Protein AF-A0A956K8R0-F1 (afdb_monomer_lite)

Structure (mmCIF, N/CA/C/O backbone):
data_AF-A0A956K8R0-F1
#
_entry.id   AF-A0A956K8R0-F1
#
loop_
_atom_site.group_PDB
_atom_site.id
_atom_site.type_symbol
_atom_site.label_atom_id
_atom_site.label_alt_id
_atom_site.label_comp_id
_atom_site.label_asym_id
_atom_site.label_entity_id
_atom_site.label_seq_id
_atom_site.pdbx_PDB_ins_code
_atom_site.Cartn_x
_atom_site.Cartn_y
_atom_site.Cartn_z
_atom_site.occupancy
_atom_site.B_iso_or_equiv
_atom_site.auth_seq_id
_atom_site.auth_comp_id
_atom_site.auth_asym_id
_atom_site.auth_atom_id
_atom_site.pdbx_PDB_model_num
ATOM 1 N N . MET A 1 1 ? -68.077 -2.121 25.587 1.00 33.41 1 MET A N 1
ATOM 2 C CA . MET A 1 1 ? -67.729 -2.759 24.299 1.00 33.41 1 MET A CA 1
ATOM 3 C C . MET A 1 1 ? -67.577 -1.660 23.264 1.00 33.41 1 MET A C 1
ATOM 5 O O . MET A 1 1 ? -68.570 -0.987 23.050 1.00 33.41 1 MET A O 1
ATOM 9 N N . SER A 1 2 ? -66.379 -1.539 22.665 1.00 32.38 2 SER A N 1
ATOM 10 C CA . SER A 1 2 ? -66.036 -0.794 21.428 1.00 32.38 2 SER A CA 1
ATOM 11 C C . SER A 1 2 ? -66.298 0.724 21.405 1.00 32.38 2 SER A C 1
ATOM 13 O O . SER A 1 2 ? -67.319 1.175 21.891 1.00 32.38 2 SER A O 1
ATOM 15 N N . ALA A 1 3 ? -65.482 1.594 20.819 1.00 33.00 3 ALA A N 1
ATOM 16 C CA . ALA A 1 3 ? -64.249 1.486 20.047 1.00 33.00 3 ALA A CA 1
ATOM 17 C C . ALA A 1 3 ? -63.584 2.875 20.096 1.00 33.00 3 ALA A C 1
ATOM 19 O O . ALA A 1 3 ? -64.298 3.871 20.019 1.00 33.00 3 ALA A O 1
ATOM 20 N N . ASP A 1 4 ? -62.256 2.947 20.160 1.00 29.09 4 ASP A N 1
ATOM 21 C CA . ASP A 1 4 ? -61.541 4.122 19.662 1.00 29.09 4 ASP A CA 1
ATOM 22 C C . ASP A 1 4 ? -60.326 3.636 18.867 1.00 29.09 4 ASP A C 1
ATOM 24 O O . ASP A 1 4 ? -59.480 2.883 19.361 1.00 29.09 4 ASP A O 1
ATOM 28 N N . SER A 1 5 ? -60.332 3.948 17.577 1.00 34.31 5 SER A N 1
ATOM 29 C CA . SER A 1 5 ? -59.372 3.484 16.583 1.00 34.31 5 SER A CA 1
ATOM 30 C C . SER A 1 5 ? -58.158 4.408 16.578 1.00 34.31 5 SER A C 1
ATOM 32 O O . SER A 1 5 ? -58.136 5.419 15.878 1.00 34.31 5 SER A O 1
ATOM 34 N N . GLY A 1 6 ? -57.139 4.049 17.357 1.00 30.34 6 GLY A N 1
ATOM 35 C CA . GLY A 1 6 ? -55.844 4.720 17.342 1.00 30.34 6 GLY A CA 1
ATOM 36 C C . GLY A 1 6 ? -55.061 4.407 16.066 1.00 30.34 6 GLY A C 1
ATOM 37 O O . GLY A 1 6 ? -54.593 3.286 15.870 1.00 30.34 6 GLY A O 1
ATOM 38 N N . HIS A 1 7 ? -54.883 5.414 15.213 1.00 33.28 7 HIS A N 1
ATOM 39 C CA . HIS A 1 7 ? -53.814 5.439 14.218 1.00 33.28 7 HIS A CA 1
ATOM 40 C C . HIS A 1 7 ? -52.444 5.378 14.922 1.00 33.28 7 HIS A C 1
ATOM 42 O O . HIS A 1 7 ? -52.182 6.219 15.785 1.00 33.28 7 HIS A O 1
ATOM 48 N N . PRO A 1 8 ? -51.536 4.452 14.562 1.00 38.56 8 PRO A N 1
ATOM 49 C CA . PRO A 1 8 ? -50.163 4.519 15.031 1.00 38.56 8 PRO A CA 1
ATOM 50 C C . PRO A 1 8 ? -49.435 5.621 14.261 1.00 38.56 8 PRO A C 1
ATOM 52 O O . PRO A 1 8 ? -49.246 5.540 13.047 1.00 38.56 8 PRO A O 1
ATOM 55 N N . GLY A 1 9 ? -49.049 6.668 14.989 1.00 32.41 9 GLY A N 1
ATOM 56 C CA . GLY A 1 9 ? -48.189 7.727 14.489 1.00 32.41 9 GLY A CA 1
ATOM 57 C C . GLY A 1 9 ? -46.876 7.150 13.968 1.00 32.41 9 GLY A C 1
ATOM 58 O O . GLY A 1 9 ? -46.135 6.485 14.690 1.00 32.41 9 GLY A O 1
ATOM 59 N N . THR A 1 10 ? -46.582 7.432 12.705 1.00 36.94 10 THR A N 1
ATOM 60 C CA . THR A 1 10 ? -45.242 7.323 12.142 1.00 36.94 10 THR A CA 1
ATOM 61 C C . THR A 1 10 ? -44.353 8.325 12.868 1.00 36.94 10 THR A C 1
ATOM 63 O O . THR A 1 10 ? -44.431 9.529 12.611 1.00 36.94 10 THR A O 1
ATOM 66 N N . SER A 1 11 ? -43.532 7.854 13.806 1.00 34.75 11 SER A N 1
ATOM 67 C CA . SER A 1 11 ? -42.436 8.661 14.337 1.00 34.75 11 SER A CA 1
ATOM 68 C C . SER A 1 11 ? -41.559 9.111 13.162 1.00 34.75 11 SER A C 1
ATOM 70 O O . SER A 1 11 ? -41.145 8.260 12.370 1.00 34.75 11 SER A O 1
ATOM 72 N N . PRO A 1 12 ? -41.282 10.416 13.001 1.00 36.38 12 PRO A N 1
ATOM 73 C CA . PRO A 1 12 ? -40.347 10.863 11.987 1.00 36.38 12 PRO A CA 1
ATOM 74 C C . PRO A 1 12 ? -38.969 10.309 12.352 1.00 36.38 12 PRO A C 1
ATOM 76 O O . PRO A 1 12 ? -38.432 10.609 13.419 1.00 36.38 12 PRO A O 1
ATOM 79 N N . VAL A 1 13 ? -38.419 9.470 11.474 1.00 39.81 13 VAL A N 1
ATOM 80 C CA . VAL A 1 13 ? -37.004 9.093 11.503 1.00 39.81 13 VAL A CA 1
ATOM 81 C C . VAL A 1 13 ? -36.209 10.403 11.523 1.00 39.81 13 VAL A C 1
ATOM 83 O O . VAL A 1 13 ? -36.444 11.248 10.652 1.00 39.81 13 VAL A O 1
ATOM 86 N N . PRO A 1 14 ? -35.340 10.642 12.520 1.00 33.78 14 PRO A N 1
ATOM 87 C CA . PRO A 1 14 ? -34.601 11.890 12.590 1.00 33.78 14 PRO A CA 1
ATOM 88 C C . PRO A 1 14 ? -33.753 12.036 11.324 1.00 33.78 14 PRO A C 1
ATOM 90 O O . PRO A 1 14 ? -33.015 11.134 10.936 1.00 33.78 14 PRO A O 1
ATOM 93 N N . ALA A 1 15 ? -33.875 13.192 10.672 1.00 36.75 15 ALA A N 1
ATOM 94 C CA . ALA A 1 15 ? -33.236 13.539 9.401 1.00 36.75 15 ALA A CA 1
ATOM 95 C C . ALA A 1 15 ? -31.690 13.607 9.452 1.00 36.75 15 ALA A C 1
ATOM 97 O O . ALA A 1 15 ? -31.061 14.089 8.513 1.00 36.75 15 ALA A O 1
ATOM 98 N N . THR A 1 16 ? -31.068 13.129 10.531 1.00 37.78 16 THR A N 1
ATOM 99 C CA . THR A 1 16 ? -29.618 13.094 10.744 1.00 37.78 16 THR A CA 1
ATOM 100 C C . THR A 1 16 ? -28.940 11.892 10.083 1.00 37.78 16 THR A C 1
ATOM 102 O O . THR A 1 16 ? -27.801 12.022 9.648 1.00 37.78 16 THR A O 1
ATOM 105 N N . ASP A 1 17 ? -29.637 10.765 9.896 1.00 34.47 17 ASP A N 1
ATOM 106 C CA . ASP A 1 17 ? -29.030 9.551 9.309 1.00 34.47 17 ASP A CA 1
ATOM 107 C C . ASP A 1 17 ? -28.785 9.648 7.792 1.00 34.47 17 ASP A C 1
ATOM 109 O O . ASP A 1 17 ? -28.010 8.881 7.226 1.00 34.47 17 ASP A O 1
ATOM 113 N N . VAL A 1 18 ? -29.423 10.604 7.108 1.00 36.81 18 VAL A N 1
ATOM 114 C CA . VAL A 1 18 ? -29.304 10.760 5.645 1.00 36.81 18 VAL A CA 1
ATOM 115 C C . VAL A 1 18 ? -28.185 11.742 5.261 1.00 36.81 18 VAL A C 1
ATOM 117 O O . VAL A 1 18 ? -27.679 11.684 4.142 1.00 36.81 18 VAL A O 1
ATOM 120 N N . GLN A 1 19 ? -27.742 12.605 6.185 1.00 32.06 19 GLN A N 1
ATOM 121 C CA . GLN A 1 19 ? -26.644 13.554 5.946 1.00 32.06 19 GLN A CA 1
ATOM 122 C C . GLN A 1 19 ? -25.257 12.998 6.315 1.00 32.06 19 GLN A C 1
ATOM 124 O O . GLN A 1 19 ? -24.279 13.389 5.686 1.00 32.06 19 GLN A O 1
ATOM 129 N N . GLU A 1 20 ? -25.154 12.016 7.220 1.00 37.84 20 GLU A N 1
ATOM 130 C CA . GLU A 1 20 ? -23.887 11.317 7.532 1.00 37.84 20 GLU A CA 1
ATOM 131 C C . GLU A 1 20 ? -23.491 10.237 6.503 1.00 37.84 20 GLU A C 1
ATOM 133 O O . GLU A 1 20 ? -22.441 9.606 6.616 1.00 37.84 20 GLU A O 1
ATOM 138 N N . ALA A 1 21 ? -24.248 10.101 5.409 1.00 38.69 21 ALA A N 1
ATOM 139 C CA . ALA A 1 21 ? -23.746 9.504 4.169 1.00 38.69 21 ALA A CA 1
ATOM 140 C C . ALA A 1 21 ? -22.720 10.417 3.447 1.00 38.69 21 ALA A C 1
ATOM 142 O O . ALA A 1 21 ? -22.429 10.227 2.261 1.00 38.69 21 ALA A O 1
ATOM 143 N N . GLU A 1 22 ? -22.160 11.415 4.145 1.00 42.47 22 GLU A N 1
ATOM 144 C CA . GLU A 1 22 ? -20.927 12.122 3.803 1.00 42.47 22 GLU A CA 1
ATOM 145 C C . GLU A 1 22 ? -19.802 11.110 3.538 1.00 42.47 22 GLU A C 1
ATOM 147 O O . GLU A 1 22 ? -19.124 10.633 4.442 1.00 42.47 22 GLU A O 1
ATOM 152 N N . ARG A 1 23 ? -19.650 10.749 2.256 1.00 52.84 23 ARG A N 1
ATOM 153 C CA . ARG A 1 23 ? -18.477 10.144 1.596 1.00 52.84 23 ARG A CA 1
ATOM 154 C C . ARG A 1 23 ? -17.452 9.556 2.566 1.00 52.84 23 ARG A C 1
ATOM 156 O O . ARG A 1 23 ? -16.373 10.111 2.774 1.00 52.84 23 ARG A O 1
ATOM 163 N N . SER A 1 24 ? -17.792 8.398 3.120 1.00 65.31 24 SER A N 1
ATOM 164 C CA . SER A 1 24 ? -16.875 7.659 3.973 1.00 65.31 24 SER A CA 1
ATOM 165 C C . SER A 1 24 ? -15.557 7.392 3.221 1.00 65.31 24 SER A C 1
ATOM 167 O O . SER A 1 24 ? -15.607 6.989 2.050 1.00 65.31 24 SER A O 1
ATOM 169 N N . PRO A 1 25 ? -14.378 7.579 3.850 1.00 70.75 25 PRO A N 1
ATOM 170 C CA . PRO A 1 25 ? -13.071 7.382 3.208 1.00 70.75 25 PRO A CA 1
ATOM 171 C C . PRO A 1 25 ? -12.888 5.973 2.615 1.00 70.75 25 PRO A C 1
ATOM 173 O O . PRO A 1 25 ? -12.028 5.775 1.761 1.00 70.75 25 PRO A O 1
ATOM 176 N N . TRP A 1 26 ? -13.739 5.011 2.986 1.00 72.56 26 TRP A N 1
ATOM 177 C CA . TRP A 1 26 ? -13.786 3.655 2.435 1.00 72.56 26 TRP A CA 1
ATOM 178 C C . TRP A 1 26 ? -14.045 3.587 0.934 1.00 72.56 26 TRP A C 1
ATOM 180 O O . TRP A 1 26 ? -13.495 2.710 0.272 1.00 72.56 26 TRP A O 1
ATOM 190 N N . GLY A 1 27 ? -14.837 4.511 0.382 1.00 75.94 27 GLY A N 1
ATOM 191 C CA . GLY A 1 27 ? -15.037 4.578 -1.067 1.00 75.94 27 GLY A CA 1
ATOM 192 C C . GLY A 1 27 ? -13.730 4.903 -1.791 1.00 75.94 27 GLY A C 1
ATOM 193 O O . GLY A 1 27 ? -13.365 4.228 -2.748 1.00 75.94 27 GLY A O 1
ATOM 194 N N . LEU A 1 28 ? -12.983 5.884 -1.274 1.00 79.44 28 LEU A N 1
ATOM 195 C CA . LEU A 1 28 ? -11.678 6.273 -1.811 1.00 79.44 28 LEU A CA 1
ATOM 196 C C . LEU A 1 28 ? -10.629 5.177 -1.604 1.00 79.44 28 LEU A C 1
ATOM 198 O O . LEU A 1 28 ? -9.900 4.861 -2.537 1.00 79.44 28 LEU A O 1
ATOM 202 N N . ALA A 1 29 ? -10.590 4.555 -0.423 1.00 79.44 29 ALA A N 1
ATOM 203 C CA . ALA A 1 29 ? -9.675 3.454 -0.133 1.00 79.44 29 ALA A CA 1
ATOM 204 C C . ALA A 1 29 ? -9.940 2.225 -1.016 1.00 79.44 29 ALA A C 1
ATOM 206 O O . ALA A 1 29 ? -8.996 1.596 -1.487 1.00 79.44 29 ALA A O 1
ATOM 207 N N . GLY A 1 30 ? -11.207 1.914 -1.306 1.00 80.69 30 GLY A N 1
ATOM 208 C CA . GLY A 1 30 ? -11.571 0.847 -2.238 1.00 80.69 30 GLY A CA 1
ATOM 209 C C . GLY A 1 30 ? -11.105 1.135 -3.667 1.00 80.69 30 GLY A C 1
ATOM 210 O O . GLY A 1 30 ? -10.545 0.256 -4.316 1.00 80.69 30 GLY A O 1
ATOM 211 N N . VAL A 1 31 ? -11.270 2.374 -4.143 1.00 83.06 31 VAL A N 1
ATOM 212 C CA . VAL A 1 31 ? -10.760 2.793 -5.461 1.00 83.06 31 VAL A CA 1
ATOM 213 C C . VAL A 1 31 ? -9.230 2.748 -5.498 1.00 83.06 31 VAL A C 1
ATOM 215 O O . VAL A 1 31 ? -8.669 2.251 -6.470 1.00 83.06 31 VAL A O 1
ATOM 218 N N . ALA A 1 32 ? -8.559 3.199 -4.435 1.00 83.44 32 ALA A N 1
ATOM 219 C CA . ALA A 1 32 ? -7.102 3.151 -4.320 1.00 83.44 32 ALA A CA 1
ATOM 220 C C . ALA A 1 32 ? -6.577 1.712 -4.355 1.00 83.44 32 ALA A C 1
ATOM 222 O O . ALA A 1 32 ? -5.612 1.424 -5.058 1.00 83.44 32 ALA A O 1
ATOM 223 N N . LEU A 1 33 ? -7.256 0.798 -3.654 1.00 82.25 33 LEU A N 1
ATOM 224 C CA . LEU A 1 33 ? -6.935 -0.625 -3.665 1.00 82.25 33 LEU A CA 1
ATOM 225 C C . LEU A 1 33 ? -7.078 -1.219 -5.069 1.00 82.25 33 LEU A C 1
ATOM 227 O O . LEU A 1 33 ? -6.172 -1.902 -5.532 1.00 82.25 33 LEU A O 1
ATOM 231 N N . ILE A 1 34 ? -8.186 -0.948 -5.766 1.00 85.06 34 ILE A N 1
ATOM 232 C CA . ILE A 1 34 ? -8.386 -1.434 -7.140 1.00 85.06 34 ILE A CA 1
ATOM 233 C C . ILE A 1 34 ? -7.306 -0.874 -8.069 1.00 85.06 34 ILE A C 1
ATOM 235 O O . ILE A 1 34 ? -6.728 -1.630 -8.846 1.00 85.06 34 ILE A O 1
ATOM 239 N N . ALA A 1 35 ? -7.009 0.424 -7.973 1.00 83.69 35 ALA A N 1
ATOM 240 C CA . ALA A 1 35 ? -5.981 1.059 -8.788 1.00 83.69 35 ALA A CA 1
ATOM 241 C C . ALA A 1 35 ? -4.606 0.422 -8.563 1.00 83.69 35 ALA A C 1
ATOM 243 O O . ALA A 1 35 ? -3.941 0.051 -9.526 1.00 83.69 35 ALA A O 1
ATOM 244 N N . GLY A 1 36 ? -4.212 0.223 -7.306 1.00 79.94 36 GLY A N 1
ATOM 245 C CA . GLY A 1 36 ? -2.944 -0.421 -6.994 1.00 79.94 36 GLY A CA 1
ATOM 246 C C . GLY A 1 36 ? -2.909 -1.910 -7.379 1.00 79.94 36 GLY A C 1
ATOM 247 O O . GLY A 1 36 ? -1.878 -2.396 -7.825 1.00 79.94 36 GLY A O 1
ATOM 248 N N . LEU A 1 37 ? -4.022 -2.650 -7.274 1.00 82.94 37 LEU A N 1
ATOM 249 C CA . LEU A 1 37 ? -4.084 -4.039 -7.755 1.00 82.94 37 LEU A CA 1
ATOM 250 C C . LEU A 1 37 ? -3.905 -4.108 -9.274 1.00 82.94 37 LEU A C 1
ATOM 252 O O . LEU A 1 37 ? -3.180 -4.966 -9.770 1.00 82.94 37 LEU A O 1
ATOM 256 N N . LEU A 1 38 ? -4.541 -3.198 -10.013 1.00 84.31 38 LEU A N 1
ATOM 257 C CA . LEU A 1 38 ? -4.351 -3.088 -11.458 1.00 84.31 38 LEU A CA 1
ATOM 258 C C . LEU A 1 38 ? -2.919 -2.668 -11.807 1.00 84.31 38 LEU A C 1
ATOM 260 O O . LEU A 1 38 ? -2.375 -3.180 -12.782 1.00 84.31 38 LEU A O 1
ATOM 264 N N . GLN A 1 39 ? -2.298 -1.802 -10.998 1.00 84.81 39 GLN A N 1
ATOM 265 C CA . GLN A 1 39 ? -0.888 -1.438 -11.143 1.00 84.81 39 GLN A CA 1
ATOM 266 C C . GLN A 1 39 ? 0.000 -2.676 -10.976 1.00 84.81 39 GLN A C 1
ATOM 268 O O . GLN A 1 39 ? 0.795 -2.968 -11.857 1.00 84.81 39 GLN A O 1
ATOM 273 N N . VAL A 1 40 ? -0.200 -3.458 -9.910 1.00 78.88 40 VAL A N 1
ATOM 274 C CA . VAL A 1 40 ? 0.506 -4.727 -9.662 1.00 78.88 40 VAL A CA 1
ATOM 275 C C . VAL A 1 40 ? 0.352 -5.690 -10.840 1.00 78.88 40 VAL A C 1
ATOM 277 O O . VAL A 1 40 ? 1.338 -6.263 -11.301 1.00 78.88 40 VAL A O 1
ATOM 280 N N . VAL A 1 41 ? -0.864 -5.850 -11.369 1.00 81.69 41 VAL A N 1
ATOM 281 C CA . VAL A 1 41 ? -1.103 -6.682 -12.558 1.00 81.69 41 VAL A CA 1
ATOM 282 C C . VAL A 1 41 ? -0.331 -6.148 -13.765 1.00 81.69 41 VAL A C 1
ATOM 284 O O . VAL A 1 41 ? 0.290 -6.935 -14.477 1.00 81.69 41 VAL A O 1
ATOM 287 N N . ALA A 1 42 ? -0.326 -4.832 -13.985 1.00 82.19 42 ALA A N 1
ATOM 288 C CA . ALA A 1 42 ? 0.435 -4.211 -15.061 1.00 82.19 42 ALA A CA 1
ATOM 289 C C . ALA A 1 42 ? 1.948 -4.446 -14.897 1.00 82.19 42 ALA A C 1
ATOM 291 O O . ALA A 1 42 ? 2.589 -4.883 -15.851 1.00 82.19 42 ALA A O 1
ATOM 292 N N . SER A 1 43 ? 2.500 -4.280 -13.691 1.00 78.94 43 SER A N 1
ATOM 293 C CA . SER A 1 43 ? 3.910 -4.564 -13.386 1.00 78.94 43 SER A CA 1
ATOM 294 C C . SER A 1 43 ? 4.276 -6.031 -13.630 1.00 78.94 43 SER A C 1
ATOM 296 O O . SER A 1 43 ? 5.342 -6.311 -14.173 1.00 78.94 43 SER A O 1
ATOM 298 N N . ILE A 1 44 ? 3.388 -6.978 -13.299 1.00 75.44 44 ILE A N 1
ATOM 299 C CA . ILE A 1 44 ? 3.595 -8.409 -13.584 1.00 75.44 44 ILE A CA 1
ATOM 300 C C . ILE A 1 44 ? 3.594 -8.663 -15.097 1.00 75.44 44 ILE A C 1
ATOM 302 O O . ILE A 1 44 ? 4.476 -9.353 -15.605 1.00 75.44 44 ILE A O 1
ATOM 306 N N . VAL A 1 45 ? 2.632 -8.097 -15.833 1.00 81.19 45 VAL A N 1
ATOM 307 C CA . VAL A 1 45 ? 2.558 -8.233 -17.299 1.00 81.19 45 VAL A CA 1
ATOM 308 C C . VAL A 1 45 ? 3.807 -7.662 -17.972 1.00 81.19 45 VAL A C 1
ATOM 310 O O . VAL A 1 45 ? 4.325 -8.282 -18.900 1.00 81.19 45 VAL A O 1
ATOM 313 N N . LEU A 1 46 ? 4.303 -6.519 -17.494 1.00 77.88 46 LEU A N 1
ATOM 314 C CA . LEU A 1 46 ? 5.536 -5.904 -17.984 1.00 77.88 46 LEU A CA 1
ATOM 315 C C . LEU A 1 46 ? 6.764 -6.737 -17.640 1.00 77.88 46 LEU A C 1
ATOM 317 O O . LEU A 1 46 ? 7.592 -6.962 -18.516 1.00 77.88 46 LEU A O 1
ATOM 321 N N . GLY A 1 47 ? 6.843 -7.244 -16.408 1.00 71.06 47 GLY A N 1
ATOM 322 C CA . GLY A 1 47 ? 7.919 -8.130 -15.980 1.00 71.06 47 GLY A CA 1
ATOM 323 C C . GLY A 1 47 ? 8.014 -9.376 -16.852 1.00 71.06 47 GLY A C 1
ATOM 324 O O . GLY A 1 47 ? 9.112 -9.764 -17.210 1.00 71.06 47 GLY A O 1
ATOM 325 N N . MET A 1 48 ? 6.876 -9.957 -17.254 1.00 74.38 48 MET A N 1
ATOM 326 C CA . MET A 1 48 ? 6.791 -11.140 -18.130 1.00 74.38 48 MET A CA 1
ATOM 327 C C . MET A 1 48 ? 7.027 -10.873 -19.618 1.00 74.38 48 MET A C 1
ATOM 329 O O . MET A 1 48 ? 6.995 -11.810 -20.425 1.00 74.38 48 MET A O 1
ATOM 333 N N . ALA A 1 49 ? 7.225 -9.622 -20.021 1.00 76.25 49 ALA A N 1
ATOM 334 C CA . ALA A 1 49 ? 7.404 -9.287 -21.421 1.00 76.25 49 ALA A CA 1
ATOM 335 C C . ALA A 1 49 ? 8.860 -9.461 -21.863 1.00 76.25 49 ALA A C 1
ATOM 337 O O . ALA A 1 49 ? 9.793 -9.023 -21.203 1.00 76.25 49 ALA A O 1
ATOM 338 N N . ARG A 1 50 ? 9.059 -10.038 -23.054 1.00 77.69 50 ARG A N 1
ATOM 339 C CA . ARG A 1 50 ? 10.377 -10.050 -23.703 1.00 77.69 50 ARG A CA 1
ATOM 340 C C . ARG A 1 50 ? 10.817 -8.623 -24.048 1.00 77.69 50 ARG A C 1
ATOM 342 O O . ARG A 1 50 ? 9.987 -7.799 -24.440 1.00 77.69 50 ARG A O 1
ATOM 349 N N . ALA A 1 51 ? 12.123 -8.364 -23.975 1.00 75.38 51 ALA A N 1
ATOM 350 C CA . ALA A 1 51 ? 12.711 -7.035 -24.168 1.00 75.38 51 ALA A CA 1
ATOM 351 C C . ALA A 1 51 ? 12.329 -6.362 -25.506 1.00 75.38 51 ALA A C 1
ATOM 353 O O . ALA A 1 51 ? 12.088 -5.156 -25.553 1.00 75.38 51 ALA A O 1
ATOM 354 N N . ASP A 1 52 ? 12.205 -7.132 -26.590 1.00 79.06 52 ASP A N 1
ATOM 355 C CA . ASP A 1 52 ? 11.789 -6.650 -27.915 1.00 79.06 52 ASP A CA 1
ATOM 356 C C . ASP A 1 52 ? 10.340 -6.130 -27.925 1.00 79.06 52 ASP A C 1
ATOM 358 O O . ASP A 1 52 ? 10.032 -5.072 -28.489 1.00 79.06 52 ASP A O 1
ATOM 362 N N . ARG A 1 53 ? 9.439 -6.846 -27.247 1.00 81.00 53 ARG A N 1
ATOM 363 C CA . ARG A 1 53 ? 8.033 -6.446 -27.107 1.00 81.00 53 ARG A CA 1
ATOM 364 C C . ARG A 1 53 ? 7.883 -5.261 -26.165 1.00 81.00 53 ARG A C 1
ATOM 366 O O . ARG A 1 53 ? 7.072 -4.379 -26.440 1.00 81.00 53 ARG A O 1
ATOM 373 N N . PHE A 1 54 ? 8.681 -5.217 -25.102 1.00 79.50 54 PHE A N 1
ATOM 374 C CA . PHE A 1 54 ? 8.715 -4.091 -24.173 1.00 79.50 54 PHE A CA 1
ATOM 375 C C . PHE A 1 54 ? 9.123 -2.790 -24.877 1.00 79.50 54 PHE A C 1
ATOM 377 O O . PHE A 1 54 ? 8.414 -1.793 -24.769 1.00 79.50 54 PHE A O 1
ATOM 384 N N . ALA A 1 55 ? 10.196 -2.812 -25.676 1.00 81.75 55 ALA A N 1
ATOM 385 C CA . ALA A 1 55 ? 10.631 -1.647 -26.450 1.00 81.75 55 ALA A CA 1
ATOM 386 C C . ALA A 1 55 ? 9.548 -1.162 -27.430 1.00 81.75 55 ALA A C 1
ATOM 388 O O . ALA A 1 55 ? 9.328 0.039 -27.586 1.00 81.75 55 ALA A O 1
ATOM 389 N N . THR A 1 56 ? 8.825 -2.103 -28.044 1.00 84.38 56 THR A N 1
ATOM 390 C CA . THR A 1 56 ? 7.692 -1.786 -28.922 1.00 84.38 56 THR A CA 1
ATOM 391 C C . THR A 1 56 ? 6.579 -1.075 -28.146 1.00 84.38 56 THR A C 1
ATOM 393 O O . THR A 1 56 ? 6.147 -0.005 -28.565 1.00 84.38 56 THR A O 1
ATOM 396 N N . ALA A 1 57 ? 6.174 -1.603 -26.987 1.00 84.75 57 ALA A N 1
ATOM 397 C CA . ALA A 1 57 ? 5.154 -0.995 -26.127 1.00 84.75 57 ALA A CA 1
ATOM 398 C C . ALA A 1 57 ? 5.562 0.395 -25.606 1.00 84.75 57 ALA A C 1
ATOM 400 O O . ALA A 1 57 ? 4.743 1.314 -25.586 1.00 84.75 57 ALA A O 1
ATOM 401 N N . ALA A 1 58 ? 6.836 0.570 -25.245 1.00 83.50 58 ALA A N 1
ATOM 402 C CA . ALA A 1 58 ? 7.385 1.852 -24.806 1.00 83.50 58 ALA A CA 1
ATOM 403 C C . ALA A 1 58 ? 7.381 2.913 -25.923 1.00 83.50 58 ALA A C 1
ATOM 405 O O . ALA A 1 58 ? 7.255 4.103 -25.643 1.00 83.50 58 ALA A O 1
ATOM 406 N N . SER A 1 59 ? 7.492 2.494 -27.189 1.00 86.25 59 SER A N 1
ATOM 407 C CA . SER A 1 59 ? 7.427 3.400 -28.344 1.00 86.25 59 SER A CA 1
ATOM 408 C C . SER A 1 59 ? 6.005 3.833 -28.725 1.00 86.25 59 SER A C 1
ATOM 410 O O . SER A 1 59 ? 5.836 4.746 -29.537 1.00 86.25 59 SER A O 1
ATOM 412 N N . GLU A 1 60 ? 4.971 3.202 -28.158 1.00 88.06 60 GLU A N 1
ATOM 413 C CA . GLU A 1 60 ? 3.585 3.587 -28.414 1.00 88.06 60 GLU A CA 1
ATOM 414 C C . GLU A 1 60 ? 3.264 4.955 -27.795 1.00 88.06 60 GLU A C 1
ATOM 416 O O . GLU A 1 60 ? 3.746 5.311 -26.719 1.00 88.06 60 GLU A O 1
ATOM 421 N N . SER A 1 61 ? 2.410 5.735 -28.464 1.00 87.94 61 SER A N 1
ATOM 422 C CA . SER A 1 61 ? 2.059 7.075 -27.987 1.00 87.94 61 SER A CA 1
ATOM 423 C C . SER A 1 61 ? 1.246 7.016 -26.682 1.00 87.94 61 SER A C 1
ATOM 425 O O . SER A 1 61 ? 0.170 6.408 -26.672 1.00 87.94 61 SER A O 1
ATOM 427 N N . PRO A 1 62 ? 1.648 7.748 -25.621 1.00 85.94 62 PRO A N 1
ATOM 428 C CA . PRO A 1 62 ? 0.873 7.849 -24.381 1.00 85.94 62 PRO A CA 1
ATOM 429 C C . PRO A 1 62 ? -0.545 8.402 -24.590 1.00 85.94 62 PRO A C 1
ATOM 431 O O . PRO A 1 62 ? -1.456 8.122 -23.812 1.00 85.94 62 PRO A O 1
ATOM 434 N N . GLY A 1 63 ? -0.758 9.190 -25.653 1.00 88.69 63 GLY A N 1
ATOM 435 C CA . GLY A 1 63 ? -2.030 9.866 -25.915 1.00 88.69 63 GLY A CA 1
ATOM 436 C C . GLY A 1 63 ? -3.213 8.909 -26.085 1.00 88.69 63 GLY A C 1
ATOM 437 O O . GLY A 1 63 ? -4.315 9.216 -25.632 1.00 88.69 63 GLY A O 1
ATOM 438 N N . ILE A 1 64 ? -2.990 7.729 -26.671 1.00 87.75 64 ILE A N 1
ATOM 439 C CA . ILE A 1 64 ? -4.039 6.715 -26.872 1.00 87.75 64 ILE A CA 1
ATOM 440 C C . ILE A 1 64 ? -4.491 6.142 -25.520 1.00 87.75 64 ILE A C 1
ATOM 442 O O . ILE A 1 64 ? -5.685 5.939 -25.293 1.00 87.75 64 ILE A O 1
ATOM 446 N N . TYR A 1 65 ? -3.552 5.958 -24.593 1.00 88.00 65 TYR A N 1
ATOM 447 C CA . TYR A 1 65 ? -3.810 5.436 -23.252 1.00 88.00 65 TYR A CA 1
ATOM 448 C C . TYR A 1 65 ? -4.461 6.470 -22.332 1.00 88.00 65 TYR A C 1
ATOM 450 O O . TYR A 1 65 ? -5.373 6.132 -21.576 1.00 88.00 65 TYR A O 1
ATOM 458 N N . LEU A 1 66 ? -4.086 7.746 -22.459 1.00 87.88 66 LEU A N 1
ATOM 459 C CA . LEU A 1 66 ? -4.777 8.849 -21.785 1.00 87.88 66 LEU A CA 1
ATOM 460 C C . LEU A 1 66 ? -6.217 9.011 -22.289 1.00 87.88 66 LEU A C 1
ATOM 462 O O . LEU A 1 66 ? -7.134 9.196 -21.487 1.00 87.88 66 LEU A O 1
ATOM 466 N N . LEU A 1 67 ? -6.437 8.891 -23.602 1.00 88.81 67 LEU A N 1
ATOM 467 C CA . LEU A 1 67 ? -7.780 8.895 -24.180 1.00 88.81 67 LEU A CA 1
ATOM 468 C C . LEU A 1 67 ? -8.609 7.718 -23.656 1.00 88.81 67 LEU A C 1
ATOM 470 O O . LEU A 1 67 ? -9.749 7.915 -23.241 1.00 88.81 67 LEU A O 1
ATOM 474 N N . LEU A 1 68 ? -8.041 6.509 -23.630 1.00 88.19 68 LEU A N 1
ATOM 475 C CA . LEU A 1 68 ? -8.702 5.338 -23.056 1.00 88.19 68 LEU A CA 1
ATOM 476 C C . LEU A 1 68 ? -9.080 5.571 -21.586 1.00 88.19 68 LEU A C 1
ATOM 478 O O . LEU A 1 68 ? -10.220 5.300 -21.210 1.00 88.19 68 LEU A O 1
ATOM 482 N N . ALA A 1 69 ? -8.179 6.121 -20.768 1.00 85.50 69 ALA A N 1
ATOM 483 C CA . ALA A 1 69 ? -8.465 6.451 -19.371 1.00 85.50 69 ALA A CA 1
ATOM 484 C C . ALA A 1 69 ? -9.601 7.485 -19.235 1.00 85.50 69 ALA A C 1
ATOM 486 O O . ALA A 1 69 ? -10.497 7.325 -18.397 1.00 85.50 69 ALA A O 1
ATOM 487 N N . ALA A 1 70 ? -9.617 8.512 -20.089 1.00 88.06 70 ALA A N 1
ATOM 488 C CA . ALA A 1 70 ? -10.686 9.509 -20.125 1.00 88.06 70 ALA A CA 1
ATOM 489 C C . ALA A 1 70 ? -12.036 8.889 -20.525 1.00 88.06 70 ALA A C 1
ATOM 491 O O . ALA A 1 70 ? -13.055 9.157 -19.885 1.00 88.06 70 ALA A O 1
ATOM 492 N N . LEU A 1 71 ? -12.052 8.015 -21.535 1.00 90.75 71 LEU A N 1
ATOM 493 C CA . LEU A 1 71 ? -13.264 7.328 -21.977 1.00 90.75 71 LEU A CA 1
ATOM 494 C C . LEU A 1 71 ? -13.769 6.314 -20.942 1.00 90.75 71 LEU A C 1
ATOM 496 O O . LEU A 1 71 ? -14.973 6.238 -20.719 1.00 90.75 71 LEU A O 1
ATOM 500 N N . LEU A 1 72 ? -12.882 5.584 -20.258 1.00 88.75 72 LEU A N 1
ATOM 501 C CA . LEU A 1 72 ? -13.249 4.716 -19.131 1.00 88.75 72 LEU A CA 1
ATOM 502 C C . LEU A 1 72 ? -13.844 5.523 -17.970 1.00 88.75 72 LEU A C 1
ATOM 504 O O . LEU A 1 72 ? -14.825 5.101 -17.356 1.00 88.75 72 LEU A O 1
ATOM 508 N N . SER A 1 73 ? -13.301 6.711 -17.703 1.00 86.62 73 SER A N 1
ATOM 509 C CA . SER A 1 73 ? -13.840 7.624 -16.690 1.00 86.62 73 SER A CA 1
ATOM 510 C C . SER A 1 73 ? -15.225 8.142 -17.084 1.00 86.62 73 SER A C 1
ATOM 512 O O . SER A 1 73 ? -16.146 8.136 -16.265 1.00 86.62 73 SER A O 1
ATOM 514 N N . ALA A 1 74 ? -15.412 8.521 -18.352 1.00 91.50 74 ALA A N 1
ATOM 515 C CA . ALA A 1 74 ? -16.714 8.905 -18.894 1.00 91.50 74 ALA A CA 1
ATOM 516 C C . ALA A 1 74 ? -17.718 7.740 -18.849 1.00 91.50 74 ALA A C 1
ATOM 518 O O . ALA A 1 74 ? -18.886 7.945 -18.507 1.00 91.50 74 ALA A O 1
ATOM 519 N N . ALA A 1 75 ? -17.260 6.514 -19.114 1.00 90.94 75 ALA A N 1
ATOM 520 C CA . ALA A 1 75 ? -18.057 5.302 -19.002 1.00 90.94 75 ALA A CA 1
ATOM 521 C C . ALA A 1 75 ? -18.569 5.097 -17.578 1.00 90.94 75 ALA A C 1
ATOM 523 O O . ALA A 1 75 ? -19.784 5.057 -17.362 1.00 90.94 75 ALA A O 1
ATOM 524 N N . ALA A 1 76 ? -17.658 5.055 -16.605 1.00 87.69 76 ALA A N 1
ATOM 525 C CA . ALA A 1 76 ? -17.993 4.910 -15.194 1.00 87.69 76 ALA A CA 1
ATOM 526 C C . ALA A 1 76 ? -18.936 6.026 -14.718 1.00 87.69 76 ALA A C 1
ATOM 528 O O . ALA A 1 76 ? -19.939 5.752 -14.056 1.00 87.69 76 ALA A O 1
ATOM 529 N N . PHE A 1 77 ? -18.669 7.273 -15.118 1.00 90.19 77 PHE A N 1
ATOM 530 C CA . PHE A 1 77 ? -19.521 8.414 -14.794 1.00 90.19 77 PHE A CA 1
ATOM 531 C C . PHE A 1 77 ? -20.928 8.276 -15.388 1.00 90.19 77 PHE A C 1
ATOM 533 O O . PHE A 1 77 ? -21.915 8.498 -14.689 1.00 90.19 77 PHE A O 1
ATOM 540 N N . SER A 1 78 ? -21.047 7.854 -16.649 1.00 93.88 78 SER A N 1
ATOM 541 C CA . SER A 1 78 ? -22.348 7.660 -17.298 1.00 93.88 78 SER A CA 1
ATOM 542 C C . SER A 1 78 ? -23.174 6.552 -16.633 1.00 93.88 78 SER A C 1
ATOM 544 O O . SER A 1 78 ? -24.368 6.740 -16.395 1.00 93.88 78 SER A O 1
ATOM 546 N N . VAL A 1 79 ? -22.540 5.436 -16.250 1.00 91.88 79 VAL A N 1
ATOM 547 C CA . VAL A 1 79 ? -23.185 4.346 -15.501 1.00 91.88 79 VAL A CA 1
ATOM 548 C C . VAL A 1 79 ? -23.641 4.848 -14.131 1.00 91.88 79 VAL A C 1
ATOM 550 O O . VAL A 1 79 ? -24.785 4.621 -13.738 1.00 91.88 79 VAL A O 1
ATOM 553 N N . TRP A 1 80 ? -22.784 5.591 -13.427 1.00 89.81 80 TRP A N 1
ATOM 554 C CA . TRP A 1 80 ? -23.101 6.163 -12.119 1.00 89.81 80 TRP A CA 1
ATOM 555 C C . TRP A 1 80 ? -24.248 7.182 -12.168 1.00 89.81 80 TRP A C 1
ATOM 557 O O . TRP A 1 80 ? -25.100 7.182 -11.274 1.00 89.81 80 TRP A O 1
ATOM 567 N N . MET A 1 81 ? -24.302 8.021 -13.207 1.00 92.12 81 MET A N 1
ATOM 568 C CA . MET A 1 81 ? -25.399 8.967 -13.445 1.00 92.12 81 MET A CA 1
ATOM 569 C C . MET A 1 81 ? -26.724 8.248 -13.713 1.00 92.12 81 MET A C 1
ATOM 571 O O . MET A 1 81 ? -27.780 8.729 -13.313 1.00 92.12 81 MET A O 1
ATOM 575 N N . MET A 1 82 ? -26.678 7.086 -14.367 1.00 94.19 82 MET A N 1
ATOM 576 C CA . MET A 1 82 ? -27.861 6.291 -14.707 1.00 94.19 82 MET A CA 1
ATOM 577 C C . MET A 1 82 ? -28.198 5.218 -13.662 1.00 94.19 82 MET A C 1
ATOM 579 O O . MET A 1 82 ? -29.058 4.379 -13.922 1.00 94.19 82 MET A O 1
ATOM 583 N N . ARG A 1 83 ? -27.574 5.234 -12.474 1.00 89.81 83 ARG A N 1
ATOM 584 C CA . ARG A 1 83 ? -27.745 4.188 -11.444 1.00 89.81 83 ARG A CA 1
ATOM 585 C C . ARG A 1 83 ? -29.192 3.977 -10.983 1.00 89.81 83 ARG A C 1
ATOM 587 O O . ARG A 1 83 ? -29.549 2.876 -10.587 1.00 89.81 83 ARG A O 1
ATOM 594 N N . GLU A 1 84 ? -30.029 5.011 -11.066 1.00 92.88 84 GLU A N 1
ATOM 595 C CA . GLU A 1 84 ? -31.459 4.946 -10.721 1.00 92.88 84 GLU A CA 1
ATOM 596 C C . GLU A 1 84 ? -32.311 4.290 -11.824 1.00 92.88 84 GLU A C 1
ATOM 598 O O . GLU A 1 84 ? -33.484 3.985 -11.621 1.00 92.88 84 GLU A O 1
ATOM 603 N N . ARG A 1 85 ? -31.727 4.048 -13.004 1.00 93.31 85 ARG A N 1
ATOM 604 C CA . ARG A 1 85 ? -32.359 3.403 -14.161 1.00 93.31 85 ARG A CA 1
ATOM 605 C C . ARG A 1 85 ? -31.584 2.126 -14.516 1.00 93.31 85 ARG A C 1
ATOM 607 O O . ARG A 1 85 ? -30.767 2.148 -15.441 1.00 93.31 85 ARG A O 1
ATOM 614 N N . PRO A 1 86 ? -31.838 0.997 -13.827 1.00 89.06 86 PRO A N 1
ATOM 615 C CA . PRO A 1 86 ? -30.966 -0.180 -13.863 1.00 89.06 86 PRO A CA 1
ATOM 616 C C . PRO A 1 86 ? -30.787 -0.765 -15.268 1.00 89.06 86 PRO A C 1
ATOM 618 O O . PRO A 1 86 ? -29.679 -1.147 -15.624 1.00 89.06 86 PRO A O 1
ATOM 621 N N . LEU A 1 87 ? -31.829 -0.757 -16.107 1.00 94.75 87 LEU A N 1
ATOM 622 C CA . LEU A 1 87 ? -31.733 -1.233 -17.493 1.00 94.75 87 LEU A CA 1
ATOM 623 C C . LEU A 1 87 ? -30.765 -0.391 -18.340 1.00 94.75 87 LEU A C 1
ATOM 625 O O . LEU A 1 87 ? -29.993 -0.941 -19.122 1.00 94.75 87 LEU A O 1
ATOM 629 N N . ILE A 1 88 ? -30.768 0.934 -18.161 1.00 92.94 88 ILE A N 1
ATOM 630 C CA . ILE A 1 88 ? -29.862 1.841 -18.880 1.00 92.94 88 ILE A CA 1
ATOM 631 C C . ILE A 1 88 ? -28.43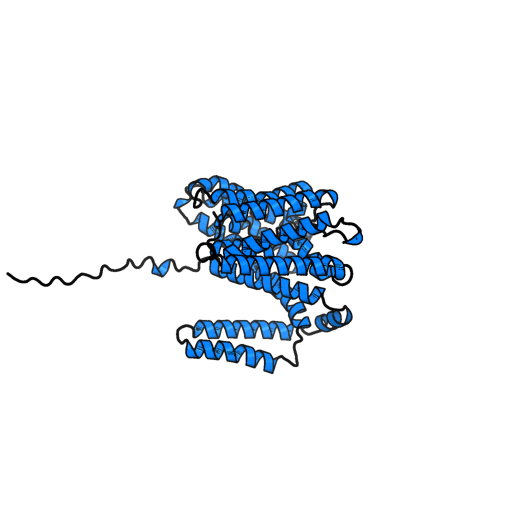7 1.680 -18.344 1.00 92.94 88 ILE A C 1
ATOM 633 O O . ILE A 1 88 ? -27.501 1.572 -19.131 1.00 92.94 88 ILE A O 1
ATOM 637 N N . ALA A 1 89 ? -28.262 1.601 -17.022 1.00 90.31 89 ALA A N 1
ATOM 638 C CA . ALA A 1 89 ? -26.957 1.357 -16.408 1.00 90.31 89 ALA A CA 1
ATOM 639 C C . ALA A 1 89 ? -26.348 0.012 -16.849 1.00 90.31 89 ALA A C 1
ATOM 641 O O . ALA A 1 89 ? -25.159 -0.043 -17.168 1.00 90.31 89 ALA A O 1
ATOM 642 N N . MET A 1 90 ? -27.158 -1.050 -16.942 1.00 91.44 90 MET A N 1
ATOM 643 C CA . MET A 1 90 ? -26.731 -2.347 -17.478 1.00 91.44 90 MET A CA 1
ATOM 644 C C . MET A 1 90 ? -26.328 -2.242 -18.949 1.00 91.44 90 MET A C 1
ATOM 646 O O . MET A 1 90 ? -25.252 -2.711 -19.315 1.00 91.44 90 MET A O 1
ATOM 650 N N . ALA A 1 91 ? -27.144 -1.587 -19.782 1.00 94.00 91 ALA A N 1
ATOM 651 C CA . ALA A 1 91 ? -26.818 -1.383 -21.192 1.00 94.00 91 ALA A CA 1
ATOM 652 C C . ALA A 1 91 ? -25.498 -0.613 -21.360 1.00 94.00 91 ALA A C 1
ATOM 654 O O . ALA A 1 91 ? -24.635 -1.041 -22.122 1.00 94.00 91 ALA A O 1
ATOM 655 N N . LEU A 1 92 ? -25.292 0.471 -20.604 1.00 92.62 92 LEU A N 1
ATOM 656 C CA . LEU A 1 92 ? -24.049 1.248 -20.623 1.00 92.62 92 LEU A CA 1
ATOM 657 C C . LEU A 1 92 ? -22.839 0.424 -20.162 1.00 92.62 92 LEU A C 1
ATOM 659 O O . LEU A 1 92 ? -21.785 0.503 -20.788 1.00 92.62 92 LEU A O 1
ATOM 663 N N . THR A 1 93 ? -22.998 -0.408 -19.129 1.00 90.06 93 THR A N 1
ATOM 664 C CA . THR A 1 93 ? -21.935 -1.306 -18.636 1.00 90.06 93 THR A CA 1
ATOM 665 C C . THR A 1 93 ? -21.466 -2.301 -19.702 1.00 90.06 93 THR A C 1
ATOM 667 O O . THR A 1 93 ? -20.311 -2.709 -19.675 1.00 90.06 93 THR A O 1
ATOM 670 N N . VAL A 1 94 ? -22.323 -2.670 -20.661 1.00 93.31 94 VAL A N 1
ATOM 671 C CA . VAL A 1 94 ? -21.959 -3.558 -21.781 1.00 93.31 94 VAL A CA 1
ATOM 672 C C . VAL A 1 94 ? -21.461 -2.769 -22.994 1.00 93.31 94 VAL A C 1
ATOM 674 O O . VAL A 1 94 ? -20.451 -3.129 -23.599 1.00 93.31 94 VAL A O 1
ATOM 677 N N . LEU A 1 95 ? -22.147 -1.682 -23.355 1.00 94.56 95 LEU A N 1
ATOM 678 C CA . LEU A 1 95 ? -21.847 -0.907 -24.561 1.00 94.56 95 LEU A CA 1
ATOM 679 C C . LEU A 1 95 ? -20.489 -0.209 -24.486 1.00 94.56 95 LEU A C 1
ATOM 681 O O . LEU A 1 95 ? -19.779 -0.178 -25.489 1.00 94.56 95 LEU A O 1
ATOM 685 N N . TRP A 1 96 ? -20.104 0.317 -23.321 1.00 94.56 96 TRP A N 1
ATOM 686 C CA . TRP A 1 96 ? -18.815 0.990 -23.163 1.00 94.56 96 TRP A CA 1
ATOM 687 C C . TRP A 1 96 ? -17.619 0.059 -23.403 1.00 94.56 96 TRP A C 1
ATOM 689 O O . TRP A 1 96 ? -16.810 0.391 -24.269 1.00 94.56 96 TRP A O 1
ATOM 699 N N . PRO A 1 97 ? -17.495 -1.109 -22.737 1.00 90.38 97 PRO A N 1
ATOM 700 C CA . PRO A 1 97 ? -16.415 -2.054 -23.022 1.00 90.38 97 PRO A CA 1
ATOM 701 C C . PRO A 1 97 ? -16.367 -2.498 -24.485 1.00 90.38 97 PRO A C 1
ATOM 703 O O . PRO A 1 97 ? -15.287 -2.541 -25.069 1.00 90.38 97 PRO A O 1
ATOM 706 N N . VAL A 1 98 ? -17.523 -2.779 -25.101 1.00 91.94 98 VAL A N 1
ATOM 707 C CA . VAL A 1 98 ? -17.588 -3.188 -26.514 1.00 91.94 98 VAL A CA 1
ATOM 708 C C . VAL A 1 98 ? -17.133 -2.056 -27.437 1.00 91.94 98 VAL A C 1
ATOM 710 O O . VAL A 1 98 ? -16.317 -2.286 -28.328 1.00 91.94 98 VAL A O 1
ATOM 713 N N . GLY A 1 99 ? -17.620 -0.833 -27.216 1.00 91.69 99 GLY A N 1
ATOM 714 C CA . GLY A 1 99 ? -17.242 0.340 -28.004 1.00 91.69 99 GLY A CA 1
ATOM 715 C C . GLY A 1 99 ? -15.757 0.677 -27.873 1.00 91.69 99 GLY A C 1
ATOM 716 O O . GLY A 1 99 ? -15.090 0.905 -28.881 1.00 91.69 99 GLY A O 1
ATOM 717 N N . LEU A 1 100 ? -15.222 0.631 -26.650 1.00 90.94 100 LEU A N 1
ATOM 718 C CA . LEU A 1 100 ? -13.798 0.830 -26.376 1.00 90.94 100 LEU A CA 1
ATOM 719 C C . LEU A 1 100 ? -12.938 -0.233 -27.054 1.00 90.94 100 LEU A C 1
ATOM 721 O O . LEU A 1 100 ? -11.977 0.108 -27.740 1.00 90.94 100 LEU A O 1
ATOM 725 N N . TRP A 1 101 ? -13.306 -1.508 -26.916 1.00 87.25 101 TRP A N 1
ATOM 726 C CA . TRP A 1 101 ? -12.595 -2.607 -27.560 1.00 87.25 101 TRP A CA 1
ATOM 727 C C . TRP A 1 101 ? -12.578 -2.447 -29.082 1.00 87.25 101 TRP A C 1
ATOM 729 O O . TRP A 1 101 ? -11.517 -2.477 -29.699 1.00 87.25 101 TRP A O 1
ATOM 739 N N . LEU A 1 102 ? -13.740 -2.225 -29.702 1.00 90.88 102 LEU A N 1
ATOM 740 C CA . LEU A 1 102 ? -13.838 -2.077 -31.155 1.00 90.88 102 LEU A CA 1
ATOM 741 C C . LEU A 1 102 ? -13.097 -0.839 -31.675 1.00 90.88 102 LEU A C 1
ATOM 743 O O . LEU A 1 102 ? -12.475 -0.921 -32.735 1.00 90.88 102 LEU A O 1
ATOM 747 N N . GLY A 1 103 ? -13.150 0.276 -30.943 1.00 88.12 103 GLY A N 1
ATOM 748 C CA . GLY A 1 103 ? -12.508 1.533 -31.328 1.00 88.12 103 GLY A CA 1
ATOM 749 C C . GLY A 1 103 ? -10.989 1.540 -31.148 1.00 88.12 103 GLY A C 1
ATOM 750 O O . GLY A 1 103 ? -10.297 2.210 -31.910 1.00 88.12 103 GLY A O 1
ATOM 751 N N . LEU A 1 104 ? -10.458 0.790 -30.175 1.00 85.94 104 LEU A N 1
ATOM 752 C CA . LEU A 1 104 ? -9.043 0.864 -29.789 1.00 85.94 104 LEU A CA 1
ATOM 753 C C . LEU A 1 104 ? -8.229 -0.397 -30.105 1.00 85.94 104 LEU A C 1
ATOM 755 O O . LEU A 1 104 ? -7.004 -0.325 -30.070 1.00 85.94 104 LEU A O 1
ATOM 759 N N . ARG A 1 105 ? -8.849 -1.524 -30.488 1.00 85.56 105 ARG A N 1
ATOM 760 C CA . ARG A 1 105 ? -8.141 -2.797 -30.770 1.00 85.56 105 ARG A CA 1
ATOM 761 C C . ARG A 1 105 ? -7.007 -2.714 -31.800 1.00 85.56 105 ARG A C 1
ATOM 763 O O . ARG A 1 105 ? -6.116 -3.549 -31.775 1.00 85.56 105 ARG A O 1
ATOM 770 N N . ASN A 1 106 ? -7.057 -1.746 -32.718 1.00 86.56 106 ASN A N 1
ATOM 771 C CA . ASN A 1 106 ? -6.038 -1.556 -33.759 1.00 86.56 106 ASN A CA 1
ATOM 772 C C . ASN A 1 106 ? -4.970 -0.518 -33.371 1.00 86.56 106 ASN A C 1
ATOM 774 O O . ASN A 1 106 ? -4.044 -0.278 -34.141 1.00 86.56 106 ASN A O 1
ATOM 778 N N . HIS A 1 107 ? -5.134 0.139 -32.221 1.00 84.56 107 HIS A N 1
ATOM 779 C CA . HIS A 1 107 ? -4.357 1.308 -31.808 1.00 84.56 107 HIS A CA 1
ATOM 780 C C . HIS A 1 107 ? -3.711 1.148 -30.430 1.00 84.56 107 HIS A C 1
ATOM 782 O O . HIS A 1 107 ? -2.782 1.881 -30.119 1.00 84.56 107 HIS A O 1
ATOM 788 N N . ALA A 1 108 ? -4.197 0.210 -29.618 1.00 83.50 108 ALA A N 1
ATOM 789 C CA . ALA A 1 108 ? -3.669 -0.093 -28.300 1.00 83.50 108 ALA A CA 1
ATOM 790 C C . ALA A 1 108 ? -3.323 -1.580 -28.212 1.00 83.50 108 ALA A C 1
ATOM 792 O O . ALA A 1 108 ? -4.112 -2.438 -28.623 1.00 83.50 108 ALA A O 1
ATOM 793 N N . THR A 1 109 ? -2.163 -1.889 -27.643 1.00 87.62 109 THR A N 1
ATOM 794 C CA . THR A 1 109 ? -1.779 -3.262 -27.317 1.00 87.62 109 THR A CA 1
ATOM 795 C C . THR A 1 109 ? -1.979 -3.520 -25.827 1.00 87.62 109 THR A C 1
ATOM 797 O O . THR A 1 109 ? -1.977 -2.604 -25.007 1.00 87.62 109 THR A O 1
ATOM 800 N N . ALA A 1 110 ? -2.148 -4.786 -25.440 1.00 86.12 110 ALA A N 1
ATOM 801 C CA . ALA A 1 110 ? -2.239 -5.143 -24.023 1.00 86.12 110 ALA A CA 1
ATOM 802 C C . ALA A 1 110 ? -0.957 -4.771 -23.253 1.00 86.12 110 ALA A C 1
ATOM 804 O O . ALA A 1 110 ? -1.025 -4.406 -22.082 1.00 86.12 110 ALA A O 1
ATOM 805 N N . LEU A 1 111 ? 0.202 -4.834 -23.918 1.00 86.62 111 LEU A N 1
ATOM 806 C CA . LEU A 1 111 ? 1.485 -4.506 -23.309 1.00 86.62 111 LEU A CA 1
ATOM 807 C C . LEU A 1 111 ? 1.706 -2.992 -23.207 1.00 86.62 111 LEU A C 1
ATOM 809 O O . LEU A 1 111 ? 2.169 -2.530 -22.171 1.00 86.62 111 LEU A O 1
ATOM 813 N N . GLY A 1 112 ? 1.315 -2.213 -24.219 1.00 87.31 112 GLY A N 1
ATOM 814 C CA . GLY A 1 112 ? 1.302 -0.753 -24.116 1.00 87.31 112 GLY A CA 1
ATOM 815 C C . GLY A 1 112 ? 0.307 -0.265 -23.056 1.00 87.31 112 GLY A C 1
ATOM 816 O O . GLY A 1 112 ? 0.622 0.652 -22.300 1.00 87.31 112 GLY A O 1
ATOM 817 N N . LEU A 1 113 ? -0.840 -0.942 -22.903 1.00 87.88 113 LEU A N 1
ATOM 818 C CA . LEU A 1 113 ? -1.786 -0.666 -21.817 1.00 87.88 113 LEU A CA 1
ATOM 819 C C . LEU A 1 113 ? -1.162 -0.914 -20.446 1.00 87.88 113 LEU A C 1
ATOM 821 O O . LEU A 1 113 ? -1.367 -0.109 -19.545 1.00 87.88 113 LEU A O 1
ATOM 825 N N . ALA A 1 114 ? -0.408 -2.002 -20.287 1.00 86.62 114 ALA A N 1
ATOM 826 C CA . ALA A 1 114 ? 0.319 -2.264 -19.054 1.00 86.62 114 ALA A CA 1
ATOM 827 C C . ALA A 1 114 ? 1.409 -1.205 -18.820 1.00 86.62 114 ALA A C 1
ATOM 829 O O . ALA A 1 114 ? 1.476 -0.657 -17.730 1.00 86.62 114 ALA A O 1
ATOM 830 N N . PHE A 1 115 ? 2.193 -0.854 -19.844 1.00 87.38 115 PHE A N 1
ATOM 831 C CA . PHE A 1 115 ? 3.304 0.101 -19.739 1.00 87.38 115 PHE A CA 1
ATOM 832 C C . PHE A 1 115 ? 2.835 1.491 -19.300 1.00 87.38 115 PHE A C 1
ATOM 834 O O . PHE A 1 115 ? 3.277 2.016 -18.281 1.00 87.38 115 PHE A O 1
ATOM 841 N N . HIS A 1 116 ? 1.890 2.077 -20.036 1.00 88.31 116 HIS A N 1
ATOM 842 C CA . HIS A 1 116 ? 1.378 3.416 -19.728 1.00 88.31 116 HIS A CA 1
ATOM 843 C C . HIS A 1 116 ? 0.385 3.395 -18.560 1.00 88.31 116 HIS A C 1
ATOM 845 O O . HIS A 1 116 ? 0.288 4.359 -17.800 1.00 88.31 116 HIS A O 1
ATOM 851 N N . GLY A 1 117 ? -0.357 2.297 -18.405 1.00 85.31 117 GLY A N 1
ATOM 852 C CA . GLY A 1 117 ? -1.316 2.112 -17.322 1.00 85.31 117 GLY A CA 1
ATOM 853 C C . GLY A 1 117 ? -0.651 1.967 -15.959 1.00 85.31 117 GLY A C 1
ATOM 854 O O . GLY A 1 117 ? -1.153 2.558 -15.010 1.00 85.31 117 GLY A O 1
ATOM 855 N N . GLU A 1 118 ? 0.472 1.249 -15.854 1.00 85.19 118 GLU A N 1
ATOM 856 C CA . GLU A 1 118 ? 1.250 1.131 -14.611 1.00 85.19 118 GLU A CA 1
ATOM 857 C C . GLU A 1 118 ? 1.608 2.521 -14.076 1.00 85.19 118 GLU A C 1
ATOM 859 O O . GLU A 1 118 ? 1.235 2.854 -12.952 1.00 85.19 118 GLU A O 1
ATOM 864 N N . PHE A 1 119 ? 2.177 3.376 -14.928 1.00 82.94 119 PHE A N 1
ATOM 865 C CA . PHE A 1 119 ? 2.573 4.734 -14.564 1.00 82.94 119 PHE A CA 1
ATOM 866 C C . PHE A 1 119 ? 1.386 5.603 -14.110 1.00 82.94 119 PHE A C 1
ATOM 868 O O . PHE A 1 119 ? 1.437 6.280 -13.078 1.00 82.94 119 PHE A O 1
ATOM 875 N N . VAL A 1 120 ? 0.274 5.568 -14.857 1.00 84.38 120 VAL A N 1
ATOM 876 C CA . VAL A 1 120 ? -0.949 6.312 -14.504 1.00 84.38 120 VAL A CA 1
ATOM 877 C C . VAL A 1 120 ? -1.530 5.813 -13.181 1.00 84.38 120 VAL A C 1
ATOM 879 O O . VAL A 1 120 ? -1.911 6.620 -12.329 1.00 84.38 120 VAL A O 1
ATOM 882 N N . LEU A 1 121 ? -1.598 4.495 -12.993 1.00 85.56 121 LEU A N 1
ATOM 883 C CA . LEU A 1 121 ? -2.152 3.874 -11.792 1.00 85.56 121 LEU A CA 1
ATOM 884 C C . LEU A 1 121 ? -1.263 4.105 -10.570 1.00 85.56 121 LEU A C 1
ATOM 886 O O . LEU A 1 121 ? -1.806 4.327 -9.490 1.00 85.56 121 LEU A O 1
ATOM 890 N N . HIS A 1 122 ? 0.060 4.131 -10.739 1.00 83.69 122 HIS A N 1
ATOM 891 C CA . HIS A 1 122 ? 1.016 4.488 -9.694 1.00 83.69 122 HIS A CA 1
ATOM 892 C C . HIS A 1 122 ? 0.762 5.903 -9.158 1.00 83.69 122 HIS A C 1
ATOM 894 O O . HIS A 1 122 ? 0.594 6.111 -7.956 1.00 83.69 122 HIS A O 1
ATOM 900 N N . HIS A 1 123 ? 0.665 6.897 -10.042 1.00 83.75 123 HIS A N 1
ATOM 901 C CA . HIS A 1 123 ? 0.402 8.273 -9.618 1.00 83.75 123 HIS A CA 1
ATOM 902 C C . HIS A 1 123 ? -1.008 8.470 -9.067 1.00 83.75 123 HIS A C 1
ATOM 904 O O . HIS A 1 123 ? -1.209 9.217 -8.104 1.00 83.75 123 HIS A O 1
ATOM 910 N N . PHE A 1 124 ? -1.992 7.785 -9.645 1.00 84.25 124 PHE A N 1
ATOM 911 C CA . PHE A 1 124 ? -3.361 7.839 -9.157 1.00 84.25 124 PHE A CA 1
ATOM 912 C C . PHE A 1 124 ? -3.497 7.208 -7.764 1.00 84.25 124 PHE A C 1
ATOM 914 O O . PHE A 1 124 ? -4.132 7.797 -6.886 1.00 84.25 124 PHE A O 1
ATOM 921 N N . SER A 1 125 ? -2.866 6.055 -7.523 1.00 81.19 125 SER A N 1
ATOM 922 C CA . SER A 1 125 ? -2.858 5.405 -6.210 1.00 81.19 125 SER A CA 1
ATOM 923 C C . SER A 1 125 ? -2.117 6.256 -5.175 1.00 81.19 125 SER A C 1
ATOM 925 O O . SER A 1 125 ? -2.654 6.469 -4.088 1.00 81.19 125 SER A O 1
ATOM 927 N N . ALA A 1 126 ? -0.971 6.849 -5.533 1.00 80.00 126 ALA A N 1
ATOM 928 C CA . ALA A 1 126 ? -0.237 7.783 -4.677 1.00 80.00 126 ALA A CA 1
ATOM 929 C C . ALA A 1 126 ? -1.096 8.994 -4.270 1.00 80.00 126 ALA A C 1
ATOM 931 O O . ALA A 1 126 ? -1.144 9.351 -3.090 1.00 80.00 126 ALA A O 1
ATOM 932 N N . LEU A 1 127 ? -1.845 9.584 -5.210 1.00 84.69 127 LEU A N 1
ATOM 933 C CA . LEU A 1 127 ? -2.766 10.689 -4.925 1.00 84.69 127 LEU A CA 1
ATOM 934 C C . LEU A 1 127 ? -3.896 10.269 -3.975 1.00 84.69 127 LEU A C 1
ATOM 936 O O . LEU A 1 127 ? -4.230 11.002 -3.043 1.00 84.69 127 LEU A O 1
ATOM 940 N N . LEU A 1 128 ? -4.494 9.096 -4.184 1.00 85.19 128 LEU A N 1
ATOM 941 C CA . LEU A 1 128 ? -5.549 8.603 -3.299 1.00 85.19 128 LEU A CA 1
ATOM 942 C C . LEU A 1 128 ? -5.009 8.274 -1.901 1.00 85.19 128 LEU A C 1
ATOM 944 O O . LEU A 1 128 ? -5.652 8.616 -0.908 1.00 85.19 128 LEU A O 1
ATOM 948 N N . CYS A 1 129 ? -3.816 7.685 -1.806 1.00 81.25 129 CYS A N 1
ATOM 949 C CA . CYS A 1 129 ? -3.119 7.462 -0.540 1.00 81.25 129 CYS A CA 1
ATOM 950 C C . CYS A 1 129 ? -2.809 8.783 0.175 1.00 81.25 129 CYS A C 1
ATOM 952 O O . CYS A 1 129 ? -3.016 8.869 1.386 1.00 81.25 129 CYS A O 1
ATOM 954 N N . LEU A 1 130 ? -2.407 9.828 -0.556 1.00 85.06 130 LEU A N 1
ATOM 955 C CA . LEU A 1 130 ? -2.213 11.176 -0.018 1.00 85.06 130 LEU A CA 1
ATOM 956 C C . LEU A 1 130 ? -3.519 11.756 0.542 1.00 85.06 130 LEU A C 1
ATOM 958 O O . LEU A 1 130 ? -3.546 12.263 1.665 1.00 85.06 130 LEU A O 1
ATOM 962 N N . ILE A 1 131 ? -4.618 11.648 -0.210 1.00 85.88 131 ILE A N 1
ATOM 963 C CA . ILE A 1 131 ? -5.935 12.101 0.253 1.00 85.88 131 ILE A CA 1
ATOM 964 C C . ILE A 1 131 ? -6.324 11.356 1.531 1.00 85.88 131 ILE A C 1
ATOM 966 O O . ILE A 1 131 ? -6.750 11.997 2.488 1.00 85.88 131 ILE A O 1
ATOM 970 N N . LEU A 1 132 ? -6.123 10.037 1.590 1.00 84.19 132 LEU A N 1
ATOM 971 C CA . LEU A 1 132 ? -6.404 9.227 2.780 1.00 84.19 132 LEU A CA 1
ATOM 972 C C . LEU A 1 132 ? -5.505 9.607 3.966 1.00 84.19 132 LEU A C 1
ATOM 974 O O . LEU A 1 132 ? -5.983 9.706 5.096 1.00 84.19 132 LEU A O 1
ATOM 978 N N . ALA A 1 133 ? -4.222 9.869 3.722 1.00 83.06 133 ALA A N 1
ATOM 979 C CA . ALA A 1 133 ? -3.268 10.331 4.728 1.00 83.06 133 ALA A CA 1
ATOM 980 C C . ALA A 1 133 ? -3.665 11.671 5.370 1.00 83.06 133 ALA A C 1
ATOM 982 O O . ALA A 1 133 ? -3.265 11.939 6.499 1.00 83.06 133 ALA A O 1
ATOM 983 N N . VAL A 1 134 ? -4.486 12.481 4.695 1.00 85.25 134 VAL A N 1
ATOM 984 C CA . VAL A 1 134 ? -5.009 13.752 5.216 1.00 85.25 134 VAL A CA 1
ATOM 985 C C . VAL A 1 134 ? -6.431 13.600 5.764 1.00 85.25 134 VAL A C 1
ATOM 987 O O . VAL A 1 134 ? -6.728 14.063 6.867 1.00 85.25 134 VAL A O 1
ATOM 990 N N . SER A 1 135 ? -7.325 12.937 5.029 1.00 84.81 135 SER A N 1
ATOM 991 C CA . SER A 1 135 ? -8.744 12.841 5.380 1.00 84.81 135 SER A CA 1
ATOM 992 C C . SER A 1 135 ? -8.970 12.055 6.667 1.00 84.81 135 SER A C 1
ATOM 994 O O . SER A 1 135 ? -9.853 12.407 7.446 1.00 84.81 135 SER A O 1
ATOM 996 N N . VAL A 1 136 ? -8.174 11.007 6.906 1.00 84.31 136 VAL A N 1
ATOM 997 C CA . VAL A 1 136 ? -8.312 10.151 8.090 1.00 84.31 136 VAL A CA 1
ATOM 998 C C . VAL A 1 136 ? -7.939 10.902 9.376 1.00 84.31 136 VAL A C 1
ATOM 1000 O O . VAL A 1 136 ? -8.794 10.995 10.261 1.00 84.31 136 VAL A O 1
ATOM 1003 N N . PRO A 1 137 ? -6.753 11.532 9.485 1.00 85.62 137 PRO A N 1
ATOM 1004 C CA . PRO A 1 137 ? -6.433 12.360 10.645 1.00 85.62 137 PRO A CA 1
ATOM 1005 C C . PRO A 1 137 ? -7.348 13.575 10.816 1.00 85.62 137 PRO A C 1
ATOM 1007 O O . PRO A 1 137 ? -7.660 13.939 11.949 1.00 85.62 137 PRO A O 1
ATOM 1010 N N . LEU A 1 138 ? -7.821 14.193 9.726 1.00 86.12 138 LEU A N 1
ATOM 1011 C CA . LEU A 1 138 ? -8.832 15.254 9.818 1.00 86.12 138 LEU A CA 1
ATOM 1012 C C . LEU A 1 138 ? -10.163 14.739 10.378 1.00 86.12 138 LEU A C 1
ATOM 1014 O O . LEU A 1 138 ? -10.837 15.462 11.111 1.00 86.12 138 LEU A O 1
ATOM 1018 N N . GLY A 1 139 ? -10.533 13.496 10.066 1.00 84.75 139 GLY A N 1
ATOM 1019 C CA . GLY A 1 139 ? -11.662 12.815 10.695 1.00 84.75 139 GLY A CA 1
ATOM 1020 C C . GLY A 1 139 ? -11.483 12.716 12.209 1.00 84.75 139 GLY A C 1
ATOM 1021 O O . GLY A 1 139 ? -12.369 13.123 12.957 1.00 84.75 139 GLY A O 1
ATOM 1022 N N . TRP A 1 140 ? -10.305 12.288 12.675 1.00 85.56 140 TRP A N 1
ATOM 1023 C CA . TRP A 1 140 ? -10.005 12.238 14.112 1.00 85.56 140 TRP A CA 1
ATOM 1024 C C . TRP A 1 140 ? -10.030 13.617 14.771 1.00 85.56 140 TRP A C 1
ATOM 1026 O O . TRP A 1 140 ? -10.609 13.788 15.839 1.00 85.56 140 TRP A O 1
ATOM 1036 N N . ALA A 1 141 ? -9.454 14.625 14.115 1.00 87.00 141 ALA A N 1
ATOM 1037 C CA . ALA A 1 141 ? -9.466 16.010 14.577 1.00 87.00 141 ALA A CA 1
ATOM 1038 C C . ALA A 1 141 ? -10.890 16.550 14.810 1.00 87.00 141 ALA A C 1
ATOM 1040 O O . ALA A 1 141 ? -11.123 17.337 15.737 1.00 87.00 141 ALA A O 1
ATOM 1041 N N . ARG A 1 142 ? -11.836 16.124 13.967 1.00 87.88 142 ARG A N 1
ATOM 1042 C CA . ARG A 1 142 ? -13.243 16.536 14.015 1.00 87.88 142 ARG A CA 1
ATOM 1043 C C . ARG A 1 142 ? -14.079 15.726 15.000 1.00 87.88 142 ARG A C 1
ATOM 1045 O O . ARG A 1 142 ? -15.078 16.261 15.463 1.00 87.88 142 ARG A O 1
ATOM 1052 N N . ASP A 1 143 ? -13.679 14.505 15.356 1.00 85.88 143 ASP A N 1
ATOM 1053 C CA . ASP A 1 143 ? -14.459 13.642 16.248 1.00 85.88 143 ASP A CA 1
ATOM 1054 C C . ASP A 1 143 ? -14.294 14.038 17.731 1.00 85.88 143 ASP A C 1
ATOM 1056 O O . ASP A 1 143 ? -13.257 13.757 18.346 1.00 85.88 143 ASP A O 1
ATOM 1060 N N . PRO A 1 144 ? -15.314 14.645 18.371 1.00 86.31 144 PRO A N 1
ATOM 1061 C CA . PRO A 1 144 ? -15.218 15.062 19.763 1.00 86.31 144 PRO A CA 1
ATOM 1062 C C . PRO A 1 144 ? -15.044 13.898 20.749 1.00 86.31 144 PRO A C 1
ATOM 1064 O O . PRO A 1 144 ? -14.540 14.119 21.854 1.00 86.31 144 PRO A O 1
ATOM 1067 N N . ARG A 1 145 ? -15.406 12.665 20.365 1.00 87.12 145 ARG A N 1
ATOM 1068 C CA . ARG A 1 145 ? -15.324 11.470 21.225 1.00 87.12 145 ARG A CA 1
ATOM 1069 C C . ARG A 1 145 ? -13.884 11.064 21.536 1.00 87.12 145 ARG A C 1
ATOM 1071 O O . ARG A 1 145 ? -13.637 10.427 22.556 1.00 87.12 145 ARG A O 1
ATOM 1078 N N . LEU A 1 146 ? -12.932 11.477 20.700 1.00 84.81 146 LEU A N 1
ATOM 1079 C CA . LEU A 1 146 ? -11.501 11.201 20.863 1.00 84.81 146 LEU A CA 1
ATOM 1080 C C . LEU A 1 146 ? -10.813 12.116 21.896 1.00 84.81 146 LEU A C 1
ATOM 1082 O O . LEU A 1 146 ? -9.617 11.982 22.155 1.00 84.81 146 LEU A O 1
ATOM 1086 N N . GLY A 1 147 ? -11.561 13.036 22.514 1.00 88.38 147 GLY A N 1
ATOM 1087 C CA . GLY A 1 147 ? -11.074 13.893 23.592 1.00 88.38 147 GLY A CA 1
ATOM 1088 C C . GLY A 1 147 ? -10.309 15.136 23.111 1.00 88.38 147 GLY A C 1
ATOM 1089 O O . GLY A 1 147 ? -10.351 15.485 21.928 1.00 88.38 147 GLY A O 1
ATOM 1090 N N . PRO A 1 148 ? -9.640 15.861 24.029 1.00 88.75 148 PRO A N 1
ATOM 1091 C CA . PRO A 1 148 ? -8.992 17.143 23.729 1.00 88.75 148 PRO A CA 1
ATOM 1092 C C . PRO A 1 148 ? -7.694 17.000 22.922 1.00 88.75 148 PRO A C 1
ATOM 1094 O O . PRO A 1 148 ? -7.326 17.906 22.183 1.00 88.75 148 PRO A O 1
ATOM 1097 N N . LEU A 1 149 ? -7.015 15.852 23.017 1.00 90.94 149 LEU A N 1
ATOM 1098 C CA . LEU A 1 149 ? -5.748 15.585 22.321 1.00 90.94 149 LEU A CA 1
ATOM 1099 C C . LEU A 1 149 ? -5.940 15.008 20.908 1.00 90.94 149 LEU A C 1
ATOM 1101 O O . LEU A 1 149 ? -4.968 14.637 20.255 1.00 90.94 149 LEU A O 1
ATOM 1105 N N . ARG A 1 150 ? -7.181 14.965 20.407 1.00 87.56 150 ARG A N 1
ATOM 1106 C CA . ARG A 1 150 ? -7.537 14.387 19.100 1.00 87.56 150 ARG A CA 1
ATOM 1107 C C . ARG A 1 150 ? -6.835 15.014 17.895 1.00 87.56 150 ARG A C 1
ATOM 1109 O O . ARG A 1 150 ? -6.703 14.377 16.858 1.00 87.56 150 ARG A O 1
ATOM 1116 N N . LEU A 1 151 ? -6.364 16.251 18.042 1.00 90.50 151 LEU A N 1
ATOM 1117 C CA . LEU A 1 151 ? -5.628 16.975 17.006 1.00 90.50 151 LEU A CA 1
ATOM 1118 C C . LEU A 1 151 ? -4.171 16.522 16.883 1.00 90.50 151 LEU A C 1
ATOM 1120 O O . LEU A 1 151 ? -3.567 16.702 15.830 1.00 90.50 151 LEU A O 1
ATOM 1124 N N . LEU A 1 152 ? -3.595 15.940 17.937 1.00 90.44 152 LEU A N 1
ATOM 1125 C CA . LEU A 1 152 ? -2.156 15.710 18.012 1.00 90.44 152 LEU A CA 1
ATOM 1126 C C . LEU A 1 152 ? -1.635 14.751 16.922 1.00 90.44 152 LEU A C 1
ATOM 1128 O O . LEU A 1 152 ? -0.634 15.087 16.290 1.00 90.44 152 LEU A O 1
ATOM 1132 N N . PRO A 1 153 ? -2.311 13.629 16.595 1.00 88.81 153 PRO A N 1
ATOM 1133 C CA . PRO A 1 153 ? -1.900 12.797 15.463 1.00 88.81 153 PRO A CA 1
ATOM 1134 C C . PRO A 1 153 ? -2.018 13.517 14.113 1.00 88.81 153 PRO A C 1
ATOM 1136 O O . PRO A 1 153 ? -1.175 13.327 13.241 1.00 88.81 153 PRO A O 1
ATOM 1139 N N . ALA A 1 154 ? -3.026 14.380 13.942 1.00 88.44 154 ALA A N 1
ATOM 1140 C CA . ALA A 1 154 ? -3.223 15.143 12.709 1.00 88.44 154 ALA A CA 1
ATOM 1141 C C . ALA A 1 154 ? -2.125 16.193 12.484 1.00 88.44 154 ALA A C 1
ATOM 1143 O O . ALA A 1 154 ? -1.715 16.408 11.344 1.00 88.44 154 ALA A O 1
ATOM 1144 N N . LEU A 1 155 ? -1.600 16.787 13.563 1.00 91.62 155 LEU A N 1
ATOM 1145 C CA . LEU A 1 155 ? -0.470 17.722 13.510 1.00 91.62 155 LEU A CA 1
ATOM 1146 C C . LEU A 1 155 ? 0.827 17.077 13.002 1.00 91.62 155 LEU A C 1
ATOM 1148 O O . LEU A 1 155 ? 1.698 17.791 12.522 1.00 91.62 155 LEU A O 1
ATOM 1152 N N . LEU A 1 156 ? 0.956 15.752 13.083 1.00 90.56 156 LEU A N 1
ATOM 1153 C CA . LEU A 1 156 ? 2.078 15.014 12.499 1.00 90.56 156 LEU A CA 1
ATOM 1154 C C . LEU A 1 156 ? 1.746 14.505 11.094 1.00 90.56 156 LEU A C 1
ATOM 1156 O O . LEU A 1 156 ? 2.526 14.680 10.160 1.00 90.56 156 LEU A O 1
ATOM 1160 N N . ALA A 1 157 ? 0.561 13.923 10.932 1.00 88.69 157 ALA A N 1
ATOM 1161 C CA . ALA A 1 157 ? 0.157 13.282 9.692 1.00 88.69 157 ALA A CA 1
ATOM 1162 C C . ALA A 1 157 ? 0.018 14.257 8.516 1.00 88.69 157 ALA A C 1
ATOM 1164 O O . ALA A 1 157 ? 0.474 13.950 7.419 1.00 88.69 157 ALA A O 1
ATOM 1165 N N . ILE A 1 158 ? -0.591 15.430 8.731 1.00 89.56 158 ILE A N 1
ATOM 1166 C CA . ILE A 1 158 ? -0.865 16.388 7.650 1.00 89.56 158 ILE A CA 1
ATOM 1167 C C . ILE A 1 158 ? 0.436 17.000 7.107 1.00 89.56 158 ILE A C 1
ATOM 1169 O O . ILE A 1 158 ? 0.623 16.965 5.889 1.00 89.56 158 ILE A O 1
ATOM 1173 N N . PRO A 1 159 ? 1.369 17.506 7.941 1.00 91.25 159 PRO A N 1
ATOM 1174 C CA . PRO A 1 159 ? 2.662 17.955 7.431 1.00 91.25 159 PRO A CA 1
ATOM 1175 C C . PRO A 1 159 ? 3.475 16.818 6.804 1.00 91.25 159 PRO A C 1
ATOM 1177 O O . PRO A 1 159 ? 4.094 17.033 5.766 1.00 91.25 159 PRO A O 1
ATOM 1180 N N . GLY A 1 160 ? 3.426 15.606 7.373 1.00 89.44 160 GLY A N 1
ATOM 1181 C CA . GLY A 1 160 ? 4.103 14.441 6.801 1.00 89.44 160 GLY A CA 1
ATOM 1182 C C . GLY A 1 160 ? 3.600 14.094 5.396 1.00 89.44 160 GLY A C 1
ATOM 1183 O O . GLY A 1 160 ? 4.388 13.927 4.465 1.00 89.44 160 GLY A O 1
ATOM 1184 N N . ALA A 1 161 ? 2.279 14.085 5.217 1.00 88.69 161 ALA A N 1
ATOM 1185 C CA . ALA A 1 161 ? 1.621 13.907 3.927 1.00 88.69 161 ALA A CA 1
ATOM 1186 C C .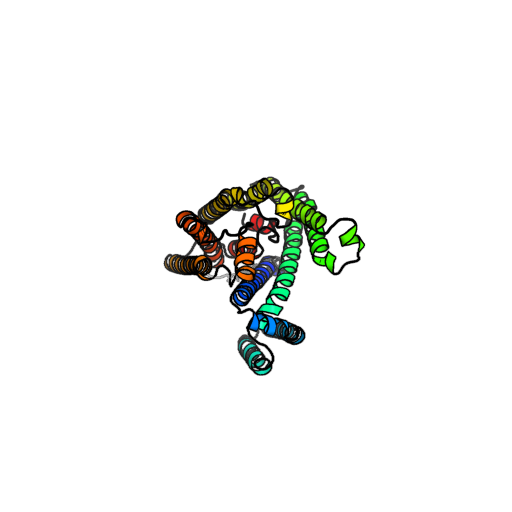 ALA A 1 161 ? 1.992 15.022 2.931 1.00 88.69 161 ALA A C 1
ATOM 1188 O O . ALA A 1 161 ? 2.283 14.739 1.771 1.00 88.69 161 ALA A O 1
ATOM 1189 N N . ALA A 1 162 ? 2.044 16.280 3.381 1.00 89.69 162 ALA A N 1
ATOM 1190 C CA . ALA A 1 162 ? 2.454 17.407 2.545 1.00 89.69 162 ALA A CA 1
ATOM 1191 C C . ALA A 1 162 ? 3.924 17.305 2.097 1.00 89.69 162 ALA A C 1
ATOM 1193 O O . ALA A 1 162 ? 4.227 17.600 0.944 1.00 89.69 162 ALA A O 1
ATOM 1194 N N . MET A 1 163 ? 4.826 16.850 2.971 1.00 89.31 163 MET A N 1
ATOM 1195 C CA . MET A 1 163 ? 6.232 16.605 2.627 1.00 89.31 163 MET A CA 1
ATOM 1196 C C . MET A 1 163 ? 6.388 15.466 1.615 1.00 89.31 163 MET A C 1
ATOM 1198 O O . MET A 1 163 ? 7.152 15.608 0.664 1.00 89.31 163 MET A O 1
ATOM 1202 N N . LEU A 1 164 ? 5.634 14.373 1.770 1.00 86.94 164 LEU A N 1
ATOM 1203 C CA . LEU A 1 164 ? 5.616 13.279 0.793 1.00 86.94 164 LEU A CA 1
ATOM 1204 C C . LEU A 1 164 ? 5.059 13.735 -0.559 1.00 86.94 164 LEU A C 1
ATOM 1206 O O . LEU A 1 164 ? 5.628 13.404 -1.593 1.00 86.94 164 LEU A O 1
ATOM 1210 N N . ALA A 1 165 ? 4.000 14.549 -0.562 1.00 87.44 165 ALA A N 1
ATOM 1211 C CA . ALA A 1 165 ? 3.478 15.153 -1.785 1.00 87.44 165 ALA A CA 1
ATOM 1212 C C . ALA A 1 165 ? 4.509 16.075 -2.450 1.00 87.44 165 ALA A C 1
ATOM 1214 O O . ALA A 1 165 ? 4.674 16.040 -3.667 1.00 87.44 165 ALA A O 1
ATOM 1215 N N . ALA A 1 166 ? 5.225 16.877 -1.657 1.00 86.81 166 ALA A N 1
ATOM 1216 C CA . ALA A 1 166 ? 6.288 17.740 -2.155 1.00 86.81 166 ALA A CA 1
ATOM 1217 C C . ALA A 1 166 ? 7.453 16.931 -2.743 1.00 86.81 166 ALA A C 1
ATOM 1219 O O . ALA A 1 166 ? 7.955 17.309 -3.794 1.00 86.81 166 ALA A O 1
ATOM 1220 N N . ALA A 1 167 ? 7.843 15.815 -2.115 1.00 84.56 167 ALA A N 1
ATOM 1221 C CA . ALA A 1 167 ? 8.847 14.899 -2.657 1.00 84.56 167 ALA A CA 1
ATOM 1222 C C . ALA A 1 167 ? 8.377 14.278 -3.983 1.00 84.56 167 ALA A C 1
ATOM 1224 O O . ALA A 1 167 ? 9.094 14.334 -4.974 1.00 84.56 167 ALA A O 1
ATOM 1225 N N . HIS A 1 168 ? 7.136 13.784 -4.028 1.00 83.44 168 HIS A N 1
ATOM 1226 C CA . HIS A 1 168 ? 6.540 13.167 -5.220 1.00 83.44 168 HIS A CA 1
ATOM 1227 C C . HIS A 1 168 ? 6.427 14.132 -6.409 1.00 83.44 168 HIS A C 1
ATOM 1229 O O . HIS A 1 168 ? 6.554 13.732 -7.562 1.00 83.44 168 HIS A O 1
ATOM 1235 N N . LEU A 1 169 ? 6.185 15.418 -6.137 1.00 84.06 169 LEU A N 1
ATOM 1236 C CA . LEU A 1 169 ? 6.082 16.470 -7.152 1.00 84.06 169 LEU A CA 1
ATOM 1237 C C . LEU A 1 169 ? 7.411 17.185 -7.427 1.00 84.06 169 LEU A C 1
ATOM 1239 O O . LEU A 1 169 ? 7.464 17.999 -8.348 1.00 84.06 169 LEU A O 1
ATOM 1243 N N . ALA A 1 170 ? 8.472 16.904 -6.665 1.00 82.62 170 ALA A N 1
ATOM 1244 C CA . ALA A 1 170 ? 9.756 17.592 -6.783 1.00 82.62 170 ALA A CA 1
ATOM 1245 C C . ALA A 1 170 ? 10.342 17.564 -8.209 1.00 82.62 170 ALA A C 1
ATOM 1247 O O . ALA A 1 170 ? 10.816 18.615 -8.641 1.00 82.62 170 ALA A O 1
ATOM 1248 N N . PRO A 1 171 ? 10.238 16.465 -8.990 1.00 81.00 171 PRO A N 1
ATOM 1249 C CA . PRO A 1 171 ? 10.722 16.440 -10.376 1.00 81.00 171 PRO A CA 1
ATOM 1250 C C . PRO A 1 171 ? 9.992 17.403 -11.326 1.00 81.00 171 PRO A C 1
ATOM 1252 O O . PRO A 1 171 ? 10.518 17.750 -12.378 1.00 81.00 171 PRO A O 1
ATOM 1255 N N . LEU A 1 172 ? 8.771 17.818 -10.975 1.00 78.38 172 LEU A N 1
ATOM 1256 C CA . LEU A 1 172 ? 7.956 18.781 -11.728 1.00 78.38 172 LEU A CA 1
ATOM 1257 C C . LEU A 1 172 ? 8.026 20.195 -11.128 1.00 78.38 172 LEU A C 1
ATOM 1259 O O . LEU A 1 172 ? 7.448 21.137 -11.674 1.00 78.38 172 LEU A O 1
ATOM 1263 N N . GLY A 1 173 ? 8.658 20.322 -9.963 1.00 70.25 173 GLY A N 1
ATOM 1264 C CA . GLY A 1 173 ? 8.729 21.540 -9.179 1.00 70.25 173 GLY A CA 1
ATOM 1265 C C . GLY A 1 173 ? 9.927 22.418 -9.542 1.00 70.25 173 GLY A C 1
ATOM 1266 O O . GLY A 1 173 ? 10.763 22.059 -10.366 1.00 70.25 173 GLY A O 1
ATOM 1267 N N . PRO A 1 174 ? 10.026 23.599 -8.920 1.00 73.50 174 PRO A N 1
ATOM 1268 C CA . PRO A 1 174 ? 11.176 24.478 -9.088 1.00 73.50 174 PRO A CA 1
ATOM 1269 C C . PRO A 1 174 ? 12.454 23.857 -8.499 1.00 73.50 174 PRO A C 1
ATOM 1271 O O . PRO A 1 174 ? 12.413 23.246 -7.432 1.00 73.50 174 PRO A O 1
ATOM 1274 N N . ASP A 1 175 ? 13.601 24.107 -9.136 1.00 75.88 175 ASP A N 1
ATOM 1275 C CA . ASP A 1 175 ? 14.902 23.492 -8.808 1.00 75.88 175 ASP A CA 1
ATOM 1276 C C . ASP A 1 175 ? 15.325 23.622 -7.333 1.00 75.88 175 ASP A C 1
ATOM 1278 O O . ASP A 1 175 ? 16.092 22.810 -6.821 1.00 75.88 175 ASP A O 1
ATOM 1282 N N . TRP A 1 176 ? 14.831 24.625 -6.600 1.00 73.19 176 TRP A N 1
ATOM 1283 C CA . TRP A 1 176 ? 15.161 24.794 -5.181 1.00 73.19 176 TRP A CA 1
ATOM 1284 C C . TRP A 1 176 ? 14.601 23.666 -4.296 1.00 73.19 176 TRP A C 1
ATOM 1286 O O . TRP A 1 176 ? 15.212 23.345 -3.274 1.00 73.19 176 TRP A O 1
ATOM 1296 N N . LEU A 1 177 ? 13.478 23.041 -4.674 1.00 69.62 177 LEU A N 1
ATOM 1297 C CA . LEU A 1 177 ? 12.871 21.924 -3.937 1.00 69.62 177 LEU A CA 1
ATOM 1298 C C . LEU A 1 177 ? 13.771 20.680 -3.971 1.00 69.62 177 LEU A C 1
ATOM 1300 O O . LEU A 1 177 ? 13.954 20.019 -2.948 1.00 69.62 177 LEU A O 1
ATOM 1304 N N . THR A 1 178 ? 14.387 20.406 -5.121 1.00 69.62 178 THR A N 1
ATOM 1305 C CA . THR A 1 178 ? 15.306 19.277 -5.315 1.00 69.62 178 THR A CA 1
ATOM 1306 C C . THR A 1 178 ? 16.711 19.575 -4.784 1.00 69.62 178 THR A C 1
ATOM 1308 O O . THR A 1 178 ? 17.338 18.687 -4.210 1.00 69.62 178 THR A O 1
ATOM 1311 N N . THR A 1 179 ? 17.196 20.816 -4.904 1.00 68.44 179 THR A N 1
ATOM 1312 C CA . THR A 1 179 ? 18.584 21.188 -4.551 1.00 68.44 179 THR A CA 1
ATOM 1313 C C . THR A 1 179 ? 18.798 21.609 -3.095 1.00 68.44 179 THR A C 1
ATOM 1315 O O . THR A 1 179 ? 19.874 21.363 -2.554 1.00 68.44 179 THR A O 1
ATOM 1318 N N . THR A 1 180 ? 17.810 22.230 -2.440 1.00 63.22 180 THR A N 1
ATOM 1319 C CA . THR A 1 180 ? 18.012 22.854 -1.112 1.00 63.22 180 THR A CA 1
ATOM 1320 C C . THR A 1 180 ? 17.648 21.921 0.038 1.00 63.22 180 THR A C 1
ATOM 1322 O O . THR A 1 180 ? 18.344 21.878 1.048 1.00 63.22 180 THR A O 1
ATOM 1325 N N . VAL A 1 181 ? 16.543 21.183 -0.098 1.00 67.94 181 VAL A N 1
ATOM 1326 C CA . VAL A 1 181 ? 16.072 20.245 0.935 1.00 67.94 181 VAL A CA 1
ATOM 1327 C C . VAL A 1 181 ? 16.443 18.808 0.570 1.00 67.94 181 VAL A C 1
ATOM 1329 O O . VAL A 1 181 ? 16.781 18.028 1.453 1.00 67.94 181 VAL A O 1
ATOM 1332 N N . GLY A 1 182 ? 16.451 18.476 -0.724 1.00 75.44 182 GLY A N 1
ATOM 1333 C CA . GLY A 1 182 ? 16.709 17.129 -1.218 1.00 75.44 182 GLY A CA 1
ATOM 1334 C C . GLY A 1 182 ? 15.462 16.249 -1.135 1.00 75.44 182 GLY A C 1
ATOM 1335 O O . GLY A 1 182 ? 14.870 16.078 -0.068 1.00 75.44 182 GLY A O 1
ATOM 1336 N N . GLU A 1 183 ? 15.083 15.645 -2.262 1.00 78.62 183 GLU A N 1
ATOM 1337 C CA . GLU A 1 183 ? 13.918 14.753 -2.384 1.00 78.62 183 GLU A CA 1
ATOM 1338 C C . GLU A 1 183 ? 13.912 13.653 -1.310 1.00 78.62 183 GLU A C 1
ATOM 1340 O O . GLU A 1 183 ? 12.907 13.432 -0.635 1.00 78.62 183 GLU A O 1
ATOM 1345 N N . ARG A 1 184 ? 15.076 13.035 -1.072 1.00 79.56 184 ARG A N 1
ATOM 1346 C CA . ARG A 1 184 ? 15.258 11.982 -0.062 1.00 79.56 184 ARG A CA 1
ATOM 1347 C C . ARG A 1 184 ? 15.034 12.474 1.366 1.00 79.56 184 ARG A C 1
ATOM 1349 O O . ARG A 1 184 ? 14.552 11.718 2.206 1.00 79.56 184 ARG A O 1
ATOM 1356 N N . ALA A 1 185 ? 15.375 13.725 1.666 1.00 83.44 185 ALA A N 1
ATOM 1357 C CA . ALA A 1 185 ? 15.145 14.279 2.994 1.00 83.44 185 ALA A CA 1
ATOM 1358 C C . ALA A 1 185 ? 13.653 14.571 3.200 1.00 83.44 185 ALA A C 1
ATOM 1360 O O . ALA A 1 185 ? 13.110 14.226 4.250 1.00 83.44 185 ALA A O 1
ATOM 1361 N N . LEU A 1 186 ? 12.978 15.138 2.191 1.00 84.81 186 LEU A N 1
ATOM 1362 C CA . LEU A 1 186 ? 11.528 15.362 2.215 1.00 84.81 186 LEU A CA 1
ATOM 1363 C C . LEU A 1 186 ? 10.756 14.051 2.378 1.00 84.81 186 LEU A C 1
ATOM 1365 O O . LEU A 1 186 ? 9.869 13.980 3.229 1.00 84.81 186 LEU A O 1
ATOM 1369 N N . SER A 1 187 ? 11.115 13.009 1.624 1.00 82.94 187 SER A N 1
ATOM 1370 C CA . SER A 1 187 ? 10.451 11.708 1.727 1.00 82.94 187 SER A CA 1
ATOM 1371 C C . SER A 1 187 ? 10.690 11.047 3.086 1.00 82.94 187 SER A C 1
ATOM 1373 O O . SER A 1 187 ? 9.733 10.617 3.727 1.00 82.94 187 SER A O 1
ATOM 1375 N N . THR A 1 188 ? 11.929 11.060 3.588 1.00 85.38 188 THR A N 1
ATOM 1376 C CA . THR A 1 188 ? 12.273 10.494 4.905 1.00 85.38 188 THR A CA 1
ATOM 1377 C C . THR A 1 188 ? 11.561 11.222 6.047 1.00 85.38 188 THR A C 1
ATOM 1379 O O . THR A 1 188 ? 10.963 10.581 6.914 1.00 85.38 188 THR A O 1
ATOM 1382 N N . MET A 1 189 ? 11.598 12.560 6.060 1.00 87.38 189 MET A N 1
ATOM 1383 C CA . MET A 1 189 ? 10.926 13.367 7.086 1.00 87.38 189 MET A CA 1
ATOM 1384 C C . MET A 1 189 ? 9.409 13.202 7.007 1.00 87.38 189 MET A C 1
ATOM 1386 O O . MET A 1 189 ? 8.763 12.976 8.031 1.00 87.38 189 MET A O 1
ATOM 1390 N N . GLY A 1 190 ? 8.852 13.250 5.795 1.00 88.06 190 GLY A N 1
ATOM 1391 C CA . GLY A 1 190 ? 7.425 13.090 5.560 1.00 88.06 190 GLY A CA 1
ATOM 1392 C C . GLY A 1 190 ? 6.903 11.734 6.030 1.00 88.06 190 GLY A C 1
ATOM 1393 O O . GLY A 1 190 ? 5.970 11.679 6.835 1.00 88.06 190 GLY A O 1
ATOM 1394 N N . ALA A 1 191 ? 7.557 10.647 5.612 1.00 84.44 191 ALA A N 1
ATOM 1395 C CA . ALA A 1 191 ? 7.248 9.290 6.055 1.00 84.44 191 ALA A CA 1
ATOM 1396 C C . ALA A 1 191 ? 7.437 9.121 7.571 1.00 84.44 191 ALA A C 1
ATOM 1398 O O . ALA A 1 191 ? 6.595 8.516 8.231 1.00 84.44 191 ALA A O 1
ATOM 1399 N N . GLY A 1 192 ? 8.489 9.707 8.151 1.00 86.50 192 GLY A N 1
ATOM 1400 C CA . GLY A 1 192 ? 8.729 9.682 9.595 1.00 86.50 192 GLY A CA 1
ATOM 1401 C C . GLY A 1 192 ? 7.607 10.342 10.397 1.00 86.50 192 GLY A C 1
ATOM 1402 O O . GLY A 1 192 ? 7.092 9.745 11.342 1.00 86.50 192 GLY A O 1
ATOM 1403 N N . MET A 1 193 ? 7.168 11.539 10.002 1.00 88.56 193 MET A N 1
ATOM 1404 C CA . MET A 1 193 ? 6.046 12.227 10.655 1.00 88.56 193 MET A CA 1
ATOM 1405 C C . MET A 1 193 ? 4.736 11.440 10.514 1.00 88.56 193 MET A C 1
ATOM 1407 O O . MET A 1 193 ? 4.000 11.283 11.491 1.00 88.56 193 MET A O 1
ATOM 1411 N N . LEU A 1 194 ? 4.478 10.902 9.320 1.00 85.06 194 LEU A N 1
ATOM 1412 C CA . LEU A 1 194 ? 3.310 10.074 9.019 1.00 85.06 194 LEU A CA 1
ATOM 1413 C C . LEU A 1 194 ? 3.302 8.748 9.799 1.00 85.06 194 LEU A C 1
ATOM 1415 O O . LEU A 1 194 ? 2.242 8.210 10.104 1.00 85.06 194 LEU A O 1
ATOM 1419 N N . LEU A 1 195 ? 4.473 8.203 10.118 1.00 84.81 195 LEU A N 1
ATOM 1420 C CA . LEU A 1 195 ? 4.591 7.007 10.943 1.00 84.81 195 LEU A CA 1
ATOM 1421 C C . LEU A 1 195 ? 4.487 7.309 12.427 1.00 84.81 195 LEU A C 1
ATOM 1423 O O . LEU A 1 195 ? 3.921 6.499 13.148 1.00 84.81 195 LEU A O 1
ATOM 1427 N N . LEU A 1 196 ? 4.990 8.452 12.896 1.00 87.25 196 LEU A N 1
ATOM 1428 C CA . LEU A 1 196 ? 4.912 8.847 14.306 1.00 87.25 196 LEU A CA 1
ATOM 1429 C C . LEU A 1 196 ? 3.489 9.201 14.753 1.00 87.25 196 LEU A C 1
ATOM 1431 O O . LEU A 1 196 ? 3.143 8.997 15.919 1.00 87.25 196 LEU A O 1
ATOM 1435 N N . SER A 1 197 ? 2.641 9.684 13.844 1.00 87.19 197 SER A N 1
ATOM 1436 C CA . SER A 1 197 ? 1.216 9.897 14.130 1.00 87.19 197 SER A CA 1
ATOM 1437 C C . SER A 1 197 ? 0.491 8.595 14.493 1.00 87.19 197 SER A C 1
ATOM 1439 O O . SER A 1 197 ? -0.476 8.636 15.255 1.00 87.19 197 SER A O 1
ATOM 1441 N N . TRP A 1 198 ? 0.962 7.441 14.006 1.00 84.38 198 TRP A N 1
ATOM 1442 C CA . TRP A 1 198 ? 0.350 6.138 14.254 1.00 84.38 198 TRP A CA 1
ATOM 1443 C C . TRP A 1 198 ? 0.447 5.687 15.723 1.00 84.38 198 TRP A C 1
ATOM 1445 O O . TRP A 1 198 ? -0.606 5.585 16.358 1.00 84.38 198 TRP A O 1
ATOM 1455 N N . PRO A 1 199 ? 1.631 5.450 16.328 1.00 86.12 199 PRO A N 1
ATOM 1456 C CA . PRO A 1 199 ? 1.726 5.057 17.733 1.00 86.12 199 PRO A CA 1
ATOM 1457 C C . PRO A 1 199 ? 1.142 6.127 18.660 1.00 86.12 199 PRO A C 1
ATOM 1459 O O . PRO A 1 199 ? 0.579 5.795 19.704 1.00 86.12 199 PRO A O 1
ATOM 1462 N N . LEU A 1 200 ? 1.197 7.402 18.259 1.00 88.81 200 LEU A N 1
ATOM 1463 C CA . LEU A 1 200 ? 0.565 8.486 18.998 1.00 88.81 200 LEU A CA 1
ATOM 1464 C C . LEU A 1 200 ? -0.960 8.342 19.037 1.00 88.81 200 LEU A C 1
ATOM 1466 O O . LEU A 1 200 ? -1.556 8.406 20.111 1.00 88.81 200 LEU A O 1
ATOM 1470 N N . ALA A 1 201 ? -1.593 8.089 17.892 1.00 87.81 201 ALA A N 1
ATOM 1471 C CA . ALA A 1 201 ? -3.023 7.813 17.828 1.00 87.81 201 ALA A CA 1
ATOM 1472 C C . ALA A 1 201 ? -3.395 6.505 18.547 1.00 87.81 201 ALA A C 1
ATOM 1474 O O . ALA A 1 201 ? -4.405 6.491 19.246 1.00 87.81 201 ALA A O 1
ATOM 1475 N N . ILE A 1 202 ? -2.574 5.444 18.477 1.00 88.06 202 ILE A N 1
ATOM 1476 C CA . ILE A 1 202 ? -2.784 4.224 19.286 1.00 88.06 202 ILE A CA 1
ATOM 1477 C C . ILE A 1 202 ? -2.852 4.591 20.771 1.00 88.06 202 ILE A C 1
ATOM 1479 O O . ILE A 1 202 ? -3.804 4.210 21.452 1.00 88.06 202 ILE A O 1
ATOM 1483 N N . GLY A 1 203 ? -1.859 5.328 21.273 1.00 89.06 203 GLY A N 1
ATOM 1484 C CA . GLY A 1 203 ? -1.768 5.686 22.688 1.00 89.06 203 GLY A CA 1
ATOM 1485 C C . GLY A 1 203 ? -2.922 6.575 23.151 1.00 89.06 203 GLY A C 1
ATOM 1486 O O . GLY A 1 203 ? -3.525 6.317 24.193 1.00 89.06 203 GLY A O 1
ATOM 1487 N N . LEU A 1 204 ? -3.267 7.593 22.359 1.00 89.81 204 LEU A N 1
ATOM 1488 C CA . LEU A 1 204 ? -4.327 8.546 22.696 1.00 89.81 204 LEU A CA 1
ATOM 1489 C C . LEU A 1 204 ? -5.727 7.942 22.571 1.00 89.81 204 LEU A C 1
ATOM 1491 O O . LEU A 1 204 ? -6.592 8.215 23.404 1.00 89.81 204 LEU A O 1
ATOM 1495 N N . PHE A 1 205 ? -5.961 7.117 21.550 1.00 88.88 205 PHE A N 1
ATOM 1496 C CA . PHE A 1 205 ? -7.294 6.611 21.218 1.00 88.88 205 PHE A CA 1
ATOM 1497 C C . PHE A 1 205 ? -7.540 5.187 21.722 1.00 88.88 205 PHE A C 1
ATOM 1499 O O . PHE A 1 205 ? -8.624 4.656 21.506 1.00 88.88 205 PHE A O 1
ATOM 1506 N N . TRP A 1 206 ? -6.602 4.579 22.461 1.00 89.19 206 TRP A N 1
ATOM 1507 C CA . TRP A 1 206 ? -6.664 3.181 22.916 1.00 89.19 206 TRP A CA 1
ATOM 1508 C C . TRP A 1 206 ? -8.008 2.741 23.498 1.00 89.19 206 TRP A C 1
ATOM 1510 O O . TRP A 1 206 ? -8.498 1.646 23.222 1.00 89.19 206 TRP A O 1
ATOM 1520 N N . LYS A 1 207 ? -8.614 3.592 24.330 1.00 86.38 207 LYS A N 1
ATOM 1521 C CA . LYS A 1 207 ? -9.879 3.279 25.006 1.00 86.38 207 LYS A CA 1
ATOM 1522 C C . LYS A 1 207 ? -11.093 3.364 24.077 1.00 86.38 207 LYS A C 1
ATOM 1524 O O . LYS A 1 207 ? -12.087 2.697 24.362 1.00 86.38 207 LYS A O 1
ATOM 1529 N N . VAL A 1 208 ? -10.992 4.164 23.016 1.00 83.44 208 VAL A N 1
ATOM 1530 C CA . VAL A 1 208 ? -12.070 4.502 22.071 1.00 83.44 208 VAL A CA 1
ATOM 1531 C C . VAL A 1 208 ? -11.962 3.703 20.767 1.00 83.44 208 VAL A C 1
ATOM 1533 O O . VAL A 1 208 ? -12.967 3.527 20.087 1.00 83.44 208 VAL A O 1
ATOM 1536 N N . MET A 1 209 ? -10.781 3.151 20.453 1.00 77.06 209 MET A N 1
ATOM 1537 C CA . MET A 1 209 ? -10.628 2.104 19.438 1.00 77.06 209 MET A CA 1
ATOM 1538 C C . MET A 1 209 ? -11.570 0.942 19.757 1.00 77.06 209 MET A C 1
ATOM 1540 O O . MET A 1 209 ? -11.874 0.707 20.934 1.00 77.06 209 MET A O 1
ATOM 1544 N N . GLY A 1 210 ? -12.041 0.252 18.721 1.00 75.25 210 GLY A N 1
ATOM 1545 C CA . GLY A 1 210 ? -13.114 -0.736 18.746 1.00 75.25 210 GLY A CA 1
ATOM 1546 C C . GLY A 1 210 ? -12.910 -1.939 19.685 1.00 75.25 210 GLY A C 1
ATOM 1547 O O . GLY A 1 210 ? -12.392 -1.815 20.801 1.00 75.25 210 GLY A O 1
ATOM 1548 N N . PRO A 1 211 ? -13.415 -3.134 19.339 1.00 83.12 211 PRO A N 1
ATOM 1549 C CA . PRO A 1 211 ? -13.438 -4.263 20.267 1.00 83.12 211 PRO A CA 1
ATOM 1550 C C . PRO A 1 211 ? -12.054 -4.563 20.855 1.00 83.12 211 PRO A C 1
ATOM 1552 O O . PRO A 1 211 ? -11.071 -4.658 20.123 1.00 83.12 211 PRO A O 1
ATOM 1555 N N . SER A 1 212 ? -11.970 -4.772 22.174 1.00 84.31 212 SER A N 1
ATOM 1556 C CA . SER A 1 212 ? -10.698 -4.989 22.890 1.00 84.31 212 SER A CA 1
ATOM 1557 C C . SER A 1 212 ? -9.840 -6.114 22.305 1.00 84.31 212 SER A C 1
ATOM 1559 O O . SER A 1 212 ? -8.617 -6.035 22.343 1.00 84.31 212 SER A O 1
ATOM 1561 N N . GLN A 1 213 ? -10.484 -7.120 21.712 1.00 84.94 213 GLN A N 1
ATOM 1562 C CA . GLN A 1 213 ? -9.847 -8.251 21.037 1.00 84.94 213 GLN A CA 1
ATOM 1563 C C . GLN A 1 213 ? -9.073 -7.845 19.770 1.00 84.94 213 GLN A C 1
ATOM 1565 O O . GLN A 1 213 ? -8.127 -8.527 19.397 1.00 84.94 213 GLN A O 1
ATOM 1570 N N . ARG A 1 214 ? -9.456 -6.741 19.113 1.00 84.69 214 ARG A N 1
ATOM 1571 C CA . ARG A 1 214 ? -8.891 -6.264 17.837 1.00 84.69 214 ARG A CA 1
ATOM 1572 C C . ARG A 1 214 ? -7.938 -5.078 18.003 1.00 84.69 214 ARG A C 1
ATOM 1574 O O . ARG A 1 214 ? -7.090 -4.858 17.144 1.00 84.69 214 ARG A O 1
ATOM 1581 N N . ARG A 1 215 ? -7.997 -4.377 19.141 1.00 86.56 215 ARG A N 1
ATOM 1582 C CA . ARG A 1 215 ? -7.084 -3.270 19.496 1.00 86.56 215 ARG A CA 1
ATOM 1583 C C . ARG A 1 215 ? -5.585 -3.573 19.359 1.00 86.56 215 ARG A C 1
ATOM 1585 O O . ARG A 1 215 ? -4.849 -2.628 19.103 1.00 86.56 215 ARG A O 1
ATOM 1592 N N . PRO A 1 216 ? -5.090 -4.818 19.516 1.00 89.44 216 PRO A N 1
ATOM 1593 C CA . PRO A 1 216 ? -3.673 -5.104 19.296 1.00 89.44 216 PRO A CA 1
ATOM 1594 C C . PRO A 1 216 ? -3.245 -5.101 17.821 1.00 89.44 216 PRO A C 1
ATOM 1596 O O . PRO A 1 216 ? -2.052 -4.993 17.558 1.00 89.44 216 PRO A O 1
ATOM 1599 N N . ILE A 1 217 ? -4.168 -5.199 16.854 1.00 87.94 217 ILE A N 1
ATOM 1600 C CA . ILE A 1 217 ? -3.832 -5.301 15.419 1.00 87.94 217 ILE A CA 1
ATOM 1601 C C . ILE A 1 217 ? -2.929 -4.147 14.943 1.00 87.94 217 ILE A C 1
ATOM 1603 O O . ILE A 1 217 ? -1.894 -4.429 14.341 1.00 87.94 217 ILE A O 1
ATOM 1607 N N . PRO A 1 218 ? -3.216 -2.864 15.241 1.00 85.25 218 PRO A N 1
ATOM 1608 C CA . PRO A 1 218 ? -2.346 -1.770 14.821 1.00 85.25 218 PRO A CA 1
ATOM 1609 C C . PRO A 1 218 ? -0.936 -1.846 15.435 1.00 85.25 218 PRO A C 1
ATOM 1611 O O . PRO A 1 218 ? 0.025 -1.441 14.795 1.00 85.25 218 PRO A O 1
ATOM 1614 N N . LEU A 1 219 ? -0.783 -2.403 16.645 1.00 87.19 219 LEU A N 1
ATOM 1615 C CA . LEU A 1 219 ? 0.535 -2.635 17.255 1.00 87.19 219 LEU A CA 1
ATOM 1616 C C . LEU A 1 219 ? 1.291 -3.768 16.557 1.00 87.19 219 LEU A C 1
ATOM 1618 O O . LEU A 1 219 ? 2.490 -3.660 16.321 1.00 87.19 219 LEU A O 1
ATOM 1622 N N . VAL A 1 220 ? 0.591 -4.846 16.206 1.00 89.19 220 VAL A N 1
ATOM 1623 C CA . VAL A 1 220 ? 1.160 -5.976 15.461 1.00 89.19 220 VAL A CA 1
ATOM 1624 C C . VAL A 1 220 ? 1.662 -5.519 14.089 1.00 89.19 220 VAL A C 1
ATOM 1626 O O . VAL A 1 220 ? 2.768 -5.873 13.688 1.00 89.19 220 VAL A O 1
ATOM 1629 N N . LEU A 1 221 ? 0.887 -4.684 13.393 1.00 86.06 221 LEU A N 1
ATOM 1630 C CA . LEU A 1 221 ? 1.253 -4.150 12.078 1.00 86.06 221 LEU A CA 1
ATOM 1631 C C . LEU A 1 221 ? 2.392 -3.117 12.130 1.00 86.06 221 LEU A C 1
ATOM 1633 O O . LEU A 1 221 ? 3.041 -2.891 11.111 1.00 86.06 221 LEU A O 1
ATOM 1637 N N . LEU A 1 222 ? 2.682 -2.528 13.296 1.00 84.50 222 LEU A N 1
ATOM 1638 C CA . LEU A 1 222 ? 3.868 -1.685 13.490 1.00 84.50 222 LEU A CA 1
ATOM 1639 C C . LEU A 1 222 ? 5.168 -2.500 13.520 1.00 84.50 222 LEU A C 1
ATOM 1641 O O . LEU A 1 222 ? 6.223 -1.950 13.214 1.00 84.50 222 LEU A O 1
ATOM 1645 N N . VAL A 1 223 ? 5.123 -3.793 13.865 1.00 86.69 223 VAL A N 1
ATOM 1646 C CA . VAL A 1 223 ? 6.336 -4.610 14.057 1.00 86.69 223 VAL A CA 1
ATOM 1647 C C . VAL A 1 223 ? 7.205 -4.680 12.792 1.00 86.69 223 VAL A C 1
ATOM 1649 O O . VAL A 1 223 ? 8.392 -4.364 12.903 1.00 86.69 223 VAL A O 1
ATOM 1652 N N . PRO A 1 224 ? 6.678 -5.007 11.591 1.00 85.00 224 PRO A N 1
ATOM 1653 C CA . PRO A 1 224 ? 7.493 -5.023 10.375 1.00 85.00 224 PRO A CA 1
ATOM 1654 C C . PRO A 1 224 ? 8.075 -3.647 10.033 1.00 85.00 224 PRO A C 1
ATOM 1656 O O . PRO A 1 224 ? 9.213 -3.555 9.583 1.00 85.00 224 PRO A O 1
ATOM 1659 N N . VAL A 1 225 ? 7.325 -2.569 10.293 1.00 81.50 225 VAL A N 1
ATOM 1660 C CA . VAL A 1 225 ? 7.771 -1.194 10.026 1.00 81.50 225 VAL A CA 1
ATOM 1661 C C . VAL A 1 225 ? 8.918 -0.799 10.954 1.00 81.50 225 VAL A C 1
ATOM 1663 O O . VAL A 1 225 ? 9.955 -0.338 10.485 1.00 81.50 225 VAL A O 1
ATOM 1666 N N . ILE A 1 226 ? 8.757 -1.006 12.264 1.00 84.94 226 ILE A N 1
ATOM 1667 C CA . ILE A 1 226 ? 9.790 -0.704 13.265 1.00 84.94 226 ILE A CA 1
ATOM 1668 C C . ILE A 1 226 ? 11.058 -1.489 12.949 1.00 84.94 226 ILE A C 1
ATOM 1670 O O . ILE A 1 226 ? 12.151 -0.928 12.969 1.00 84.94 226 ILE A O 1
ATOM 1674 N N . LEU A 1 227 ? 10.909 -2.774 12.628 1.00 86.56 227 LEU A N 1
ATOM 1675 C CA . LEU A 1 227 ? 12.038 -3.628 12.307 1.00 86.56 227 LEU A CA 1
ATOM 1676 C C . LEU A 1 227 ? 12.740 -3.168 11.025 1.00 86.56 227 LEU A C 1
ATOM 1678 O O . LEU A 1 227 ? 13.964 -3.085 11.004 1.00 86.56 227 LEU A O 1
ATOM 1682 N N . ARG A 1 228 ? 11.988 -2.772 9.992 1.00 84.06 228 ARG A N 1
ATOM 1683 C CA . ARG A 1 228 ? 12.559 -2.185 8.773 1.00 84.06 228 ARG A CA 1
ATOM 1684 C C . ARG A 1 228 ? 13.373 -0.927 9.075 1.00 84.06 228 ARG A C 1
ATOM 1686 O O . ARG A 1 228 ? 14.509 -0.833 8.628 1.00 84.06 228 ARG A O 1
ATOM 1693 N N . VAL A 1 229 ? 12.835 0.008 9.859 1.00 84.50 229 VAL A N 1
ATOM 1694 C CA . VAL A 1 229 ? 13.547 1.245 10.237 1.00 84.50 229 VAL A CA 1
ATOM 1695 C C . VAL A 1 229 ? 14.772 0.949 11.100 1.00 84.50 229 VAL A C 1
ATOM 1697 O O . VAL A 1 229 ? 15.815 1.572 10.924 1.00 84.50 229 VAL A O 1
ATOM 1700 N N . ALA A 1 230 ? 14.681 -0.019 12.011 1.00 87.25 230 ALA A N 1
ATOM 1701 C CA . ALA A 1 230 ? 15.808 -0.419 12.848 1.00 87.25 230 ALA A CA 1
ATOM 1702 C C . ALA A 1 230 ? 16.955 -1.036 12.029 1.00 87.25 230 ALA A C 1
ATOM 1704 O O . ALA A 1 230 ? 18.118 -0.842 12.373 1.00 87.25 230 ALA A O 1
ATOM 1705 N N . LEU A 1 231 ? 16.633 -1.762 10.953 1.00 88.12 231 LEU A N 1
ATOM 1706 C CA . LEU A 1 231 ? 17.604 -2.494 10.135 1.00 88.12 231 LEU A CA 1
ATOM 1707 C C . LEU A 1 231 ? 18.157 -1.675 8.954 1.00 88.12 231 LEU A C 1
ATOM 1709 O O . LEU A 1 231 ? 19.330 -1.820 8.628 1.00 88.12 231 LEU A O 1
ATOM 1713 N N . ALA A 1 232 ? 17.344 -0.822 8.321 1.00 83.75 232 ALA A N 1
ATOM 1714 C CA . ALA A 1 232 ? 17.745 0.041 7.197 1.00 83.75 232 ALA A CA 1
ATOM 1715 C C . ALA A 1 232 ? 18.064 1.491 7.616 1.00 83.75 232 ALA A C 1
ATOM 1717 O O . ALA A 1 232 ? 18.461 2.312 6.790 1.00 83.75 232 ALA A O 1
ATOM 1718 N N . GLY A 1 233 ? 17.872 1.841 8.889 1.00 85.00 233 GLY A N 1
ATOM 1719 C CA . GLY A 1 233 ? 17.990 3.215 9.367 1.00 85.00 233 GLY A CA 1
ATOM 1720 C C . GLY A 1 233 ? 16.863 4.128 8.856 1.00 85.00 233 GLY A C 1
ATOM 1721 O O . GLY A 1 233 ? 15.838 3.653 8.355 1.00 85.00 233 GLY A O 1
ATOM 1722 N N . PRO A 1 234 ? 17.036 5.463 8.953 1.00 80.44 234 PRO A N 1
ATOM 1723 C CA . PRO A 1 234 ? 16.043 6.435 8.488 1.00 80.44 234 PRO A CA 1
ATOM 1724 C C . PRO A 1 234 ? 15.723 6.290 6.998 1.00 80.44 234 PRO A C 1
ATOM 1726 O O . PRO A 1 234 ? 14.587 6.502 6.591 1.00 80.44 234 PRO A O 1
ATOM 1729 N N . GLY A 1 235 ? 16.702 5.859 6.203 1.00 75.56 235 GLY A N 1
ATOM 1730 C CA . GLY A 1 235 ? 16.542 5.603 4.777 1.00 75.56 235 GLY A CA 1
ATOM 1731 C C . GLY A 1 235 ? 15.488 4.548 4.438 1.00 75.56 235 GLY A C 1
ATOM 1732 O O . GLY A 1 235 ? 14.817 4.639 3.409 1.00 75.56 235 GLY A O 1
ATOM 1733 N N . GLY A 1 236 ? 15.250 3.592 5.345 1.00 74.19 236 GLY A N 1
ATOM 1734 C CA . GLY A 1 236 ? 14.184 2.598 5.198 1.00 74.19 236 GLY A CA 1
ATOM 1735 C C . GLY A 1 236 ? 12.784 3.212 5.080 1.00 74.19 236 GLY A C 1
ATOM 1736 O O . GLY A 1 236 ? 11.896 2.582 4.507 1.00 74.19 236 GLY A O 1
ATOM 1737 N N . LEU A 1 237 ? 12.598 4.446 5.568 1.00 74.62 237 LEU A N 1
ATOM 1738 C CA . LEU A 1 237 ? 11.363 5.224 5.427 1.00 74.62 237 LEU A CA 1
ATOM 1739 C C . LEU A 1 237 ? 11.168 5.804 4.028 1.00 74.62 237 LEU A C 1
ATOM 1741 O O . LEU A 1 237 ? 10.035 5.967 3.589 1.00 74.62 237 LEU A O 1
ATOM 1745 N N . ALA A 1 238 ? 12.265 6.085 3.328 1.00 71.50 238 ALA A N 1
ATOM 1746 C CA . ALA A 1 238 ? 12.264 6.545 1.944 1.00 71.50 238 ALA A CA 1
ATOM 1747 C C . ALA A 1 238 ? 12.281 5.381 0.935 1.00 71.50 238 ALA A C 1
ATOM 1749 O O . ALA A 1 238 ? 12.459 5.607 -0.258 1.00 71.50 238 ALA A O 1
ATOM 1750 N N . GLY A 1 239 ? 12.096 4.140 1.400 1.00 71.81 239 GLY A N 1
ATOM 1751 C CA . GLY A 1 239 ? 12.032 2.956 0.544 1.00 71.81 239 GLY A CA 1
ATOM 1752 C C . GLY A 1 239 ? 13.351 2.203 0.387 1.00 71.81 239 GLY A C 1
ATOM 1753 O O . GLY A 1 239 ? 13.381 1.220 -0.351 1.00 71.81 239 GLY A O 1
ATOM 1754 N N . GLU A 1 240 ? 14.412 2.584 1.106 1.00 79.19 240 GLU A N 1
ATOM 1755 C CA . GLU A 1 240 ? 15.662 1.818 1.079 1.00 79.19 240 GLU A CA 1
ATOM 1756 C C . GLU A 1 240 ? 15.455 0.386 1.568 1.00 79.19 240 GLU A C 1
ATOM 1758 O O . GLU A 1 240 ? 14.565 0.081 2.380 1.00 79.19 240 GLU A O 1
ATOM 1763 N N . LEU A 1 241 ? 16.286 -0.495 1.025 1.00 83.12 241 LEU A N 1
ATOM 1764 C CA . LEU A 1 241 ? 16.264 -1.915 1.319 1.00 83.12 241 LEU A CA 1
ATOM 1765 C C . LEU A 1 241 ? 17.068 -2.204 2.572 1.00 83.12 241 LEU A C 1
ATOM 1767 O O . LEU A 1 241 ? 18.087 -1.565 2.836 1.00 83.12 241 LEU A O 1
ATOM 1771 N N . VAL A 1 242 ? 16.626 -3.205 3.323 1.00 82.81 242 VAL A N 1
ATOM 1772 C CA . VAL A 1 242 ? 17.459 -3.770 4.384 1.00 82.81 242 VAL A CA 1
ATOM 1773 C C . VAL A 1 242 ? 18.598 -4.595 3.776 1.00 82.81 242 VAL A C 1
ATOM 1775 O O . VAL A 1 242 ? 18.459 -5.159 2.693 1.00 82.81 242 VAL A O 1
ATOM 1778 N N . ALA A 1 243 ? 19.722 -4.682 4.486 1.00 85.56 243 ALA A N 1
ATOM 1779 C CA . ALA A 1 243 ? 20.843 -5.530 4.085 1.00 85.56 243 ALA A CA 1
ATOM 1780 C C . ALA A 1 243 ? 20.464 -7.024 4.087 1.00 85.56 243 ALA A C 1
ATOM 1782 O O . ALA A 1 243 ? 19.607 -7.448 4.863 1.00 85.56 243 ALA A O 1
ATOM 1783 N N . ASP A 1 244 ? 21.169 -7.845 3.307 1.00 81.69 244 ASP A N 1
ATOM 1784 C CA . ASP A 1 244 ? 20.860 -9.276 3.139 1.00 81.69 244 ASP A CA 1
ATOM 1785 C C . ASP A 1 244 ? 20.781 -10.054 4.462 1.00 81.69 244 ASP A C 1
ATOM 1787 O O . ASP A 1 244 ? 19.877 -10.862 4.678 1.00 81.69 244 ASP A O 1
ATOM 1791 N N . ALA A 1 245 ? 21.680 -9.755 5.407 1.00 82.94 245 ALA A N 1
ATOM 1792 C CA . ALA A 1 245 ? 21.698 -10.376 6.735 1.00 82.94 245 ALA A CA 1
ATOM 1793 C C . ALA A 1 245 ? 20.423 -10.099 7.562 1.00 82.94 245 ALA A C 1
ATOM 1795 O O . ALA A 1 245 ? 20.126 -10.805 8.528 1.00 82.94 245 ALA A O 1
ATOM 1796 N N . ALA A 1 246 ? 19.671 -9.064 7.194 1.00 84.00 246 ALA A N 1
ATOM 1797 C CA . ALA A 1 246 ? 18.492 -8.576 7.889 1.00 84.00 246 ALA A CA 1
ATOM 1798 C C . ALA A 1 246 ? 17.171 -9.097 7.275 1.00 84.00 246 ALA A C 1
ATOM 1800 O O . ALA A 1 246 ? 16.118 -8.996 7.912 1.00 84.00 246 ALA A O 1
ATOM 1801 N N . ILE A 1 247 ? 17.229 -9.715 6.085 1.00 81.00 247 ILE A N 1
ATOM 1802 C CA . ILE A 1 247 ? 16.073 -10.258 5.344 1.00 81.00 247 ILE A CA 1
ATOM 1803 C C . ILE A 1 247 ? 15.286 -11.261 6.187 1.00 81.00 247 ILE A C 1
ATOM 1805 O O . ILE A 1 247 ? 14.062 -11.173 6.281 1.00 81.00 247 ILE A O 1
ATOM 1809 N N . PHE A 1 248 ? 15.987 -12.191 6.843 1.00 82.94 248 PHE A N 1
ATOM 1810 C CA . PHE A 1 248 ? 15.357 -13.221 7.670 1.00 82.94 248 PHE A CA 1
ATOM 1811 C C . PHE A 1 248 ? 14.470 -12.613 8.764 1.00 82.94 248 PHE A C 1
ATOM 1813 O O . PHE A 1 248 ? 13.335 -13.044 8.963 1.00 82.94 248 PHE A O 1
ATOM 1820 N N . TRP A 1 249 ? 14.969 -11.577 9.441 1.00 85.31 249 TRP A N 1
ATOM 1821 C CA . TRP A 1 249 ? 14.257 -10.912 10.527 1.00 85.31 249 TRP A CA 1
ATOM 1822 C C . TRP A 1 249 ? 13.017 -10.177 10.024 1.00 85.31 249 TRP A C 1
ATOM 1824 O O . TRP A 1 249 ? 11.937 -10.334 10.600 1.00 85.31 249 TRP A O 1
ATOM 1834 N N . LEU A 1 250 ? 13.150 -9.416 8.935 1.00 82.31 250 LEU A N 1
ATOM 1835 C CA . LEU A 1 250 ? 12.029 -8.678 8.355 1.00 82.31 250 LEU A CA 1
ATOM 1836 C C . LEU A 1 250 ? 10.954 -9.627 7.799 1.00 82.31 250 LEU A C 1
ATOM 1838 O O . LEU A 1 250 ? 9.771 -9.452 8.099 1.00 82.31 250 LEU A O 1
ATOM 1842 N N . GLY A 1 251 ? 11.356 -10.687 7.092 1.00 79.44 251 GLY A N 1
ATOM 1843 C CA . GLY A 1 251 ? 10.444 -11.722 6.600 1.00 79.44 251 GLY A CA 1
ATOM 1844 C C . GLY A 1 251 ? 9.691 -12.434 7.730 1.00 79.44 251 GLY A C 1
ATOM 1845 O O . GLY A 1 251 ? 8.465 -12.557 7.678 1.00 79.44 251 GLY A O 1
ATOM 1846 N N . ALA A 1 252 ? 10.392 -12.830 8.799 1.00 83.44 252 ALA A N 1
ATOM 1847 C CA . ALA A 1 252 ? 9.769 -13.446 9.971 1.00 83.44 252 ALA A CA 1
ATOM 1848 C C . ALA A 1 252 ? 8.752 -12.509 10.644 1.00 83.44 252 ALA A C 1
ATOM 1850 O O . ALA A 1 252 ? 7.647 -12.938 10.980 1.00 83.44 252 ALA A O 1
ATOM 1851 N N . ALA A 1 253 ? 9.080 -11.221 10.790 1.00 87.00 253 ALA A N 1
ATOM 1852 C CA . ALA A 1 253 ? 8.156 -10.233 11.340 1.00 87.00 253 ALA A CA 1
ATOM 1853 C C . ALA A 1 253 ? 6.890 -10.080 10.488 1.00 87.00 253 ALA A C 1
ATOM 1855 O O . ALA A 1 253 ? 5.797 -9.992 11.045 1.00 87.00 253 ALA A O 1
ATOM 1856 N N . MET A 1 254 ? 7.006 -10.100 9.157 1.00 83.44 254 MET A N 1
ATOM 1857 C CA . MET A 1 254 ? 5.851 -10.032 8.254 1.00 83.44 254 MET A CA 1
ATOM 1858 C C . MET A 1 254 ? 4.950 -11.267 8.368 1.00 83.44 254 MET A C 1
ATOM 1860 O O . MET A 1 254 ? 3.725 -11.124 8.417 1.00 83.44 254 MET A O 1
ATOM 1864 N N . VAL A 1 255 ? 5.533 -12.468 8.475 1.00 84.31 255 VAL A N 1
ATOM 1865 C CA . VAL A 1 255 ? 4.778 -13.719 8.685 1.00 84.31 255 VAL A CA 1
ATOM 1866 C C . VAL A 1 255 ? 4.040 -13.677 10.022 1.00 84.31 255 VAL A C 1
ATOM 1868 O O . VAL A 1 255 ? 2.827 -13.896 10.071 1.00 84.31 255 VAL A O 1
ATOM 1871 N N . VAL A 1 256 ? 4.753 -13.347 11.103 1.00 88.25 256 VAL A N 1
ATOM 1872 C CA . VAL A 1 256 ? 4.182 -13.267 12.454 1.00 88.25 256 VAL A CA 1
ATOM 1873 C C . VAL A 1 256 ? 3.083 -12.209 12.512 1.00 88.25 256 VAL A C 1
ATOM 1875 O O . VAL A 1 256 ? 2.006 -12.488 13.039 1.00 88.25 256 VAL A O 1
ATOM 1878 N N . ALA A 1 257 ? 3.306 -11.029 11.929 1.00 88.12 257 ALA A N 1
ATOM 1879 C CA . ALA A 1 257 ? 2.311 -9.964 11.892 1.00 88.12 257 ALA A CA 1
ATOM 1880 C C . ALA A 1 257 ? 1.058 -10.367 11.104 1.00 88.12 257 ALA A C 1
ATOM 1882 O O . ALA A 1 257 ? -0.059 -10.095 11.549 1.00 88.12 257 ALA A O 1
ATOM 1883 N N . SER A 1 258 ? 1.223 -11.064 9.977 1.00 86.38 258 SER A N 1
ATOM 1884 C CA . SER A 1 258 ? 0.105 -11.568 9.170 1.00 86.38 258 SER A CA 1
ATOM 1885 C C . SER A 1 258 ? -0.710 -12.612 9.937 1.00 86.38 258 SER A C 1
ATOM 1887 O O . SER A 1 258 ? -1.927 -12.479 10.060 1.00 86.38 258 SER A O 1
ATOM 1889 N N . LEU A 1 259 ? -0.050 -13.603 10.546 1.00 89.56 259 LEU A N 1
ATOM 1890 C CA . LEU A 1 259 ? -0.715 -14.652 11.326 1.00 89.56 259 LEU A CA 1
ATOM 1891 C C . LEU A 1 259 ? -1.421 -14.090 12.572 1.00 89.56 259 LEU A C 1
ATOM 1893 O O . LEU A 1 259 ? -2.566 -14.442 12.870 1.00 89.56 259 LEU A O 1
ATOM 1897 N N . ALA A 1 260 ? -0.761 -13.184 13.293 1.00 91.00 260 ALA A N 1
ATOM 1898 C CA . ALA A 1 260 ? -1.354 -12.497 14.433 1.00 91.00 260 ALA A CA 1
ATOM 1899 C C . ALA A 1 260 ? -2.558 -11.645 13.998 1.00 91.00 260 ALA A C 1
ATOM 1901 O O . ALA A 1 260 ? -3.601 -11.673 14.645 1.00 91.00 260 ALA A O 1
ATOM 1902 N N . THR A 1 261 ? -2.476 -10.957 12.858 1.00 89.19 261 THR A N 1
ATOM 1903 C CA . THR A 1 261 ? -3.607 -10.178 12.334 1.00 89.19 261 THR A CA 1
ATOM 1904 C C . THR A 1 261 ? -4.779 -11.082 11.956 1.00 89.19 261 THR A C 1
ATOM 1906 O O . THR A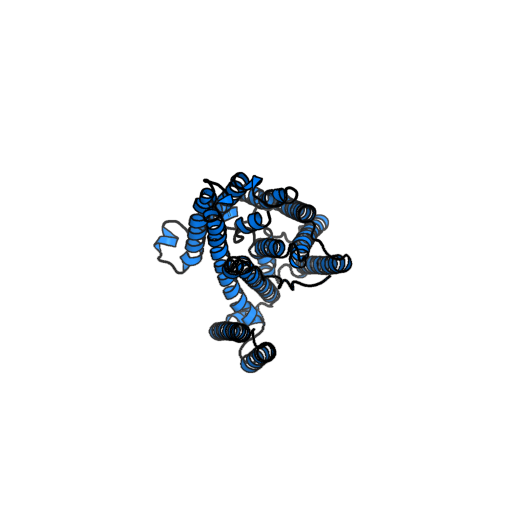 1 261 ? -5.904 -10.796 12.361 1.00 89.19 261 THR A O 1
ATOM 1909 N N . LEU A 1 262 ? -4.545 -12.209 11.274 1.00 89.12 262 LEU A N 1
ATOM 1910 C CA . LEU A 1 262 ? -5.589 -13.187 10.945 1.00 89.12 262 LEU A CA 1
ATOM 1911 C C . LEU A 1 262 ? -6.314 -13.702 12.198 1.00 89.12 262 LEU A C 1
ATOM 1913 O O . LEU A 1 262 ? -7.546 -13.732 12.252 1.00 89.12 262 LEU A O 1
ATOM 1917 N N . THR A 1 263 ? -5.543 -14.082 13.219 1.00 90.50 263 THR A N 1
ATOM 1918 C CA . THR A 1 263 ? -6.064 -14.672 14.464 1.00 90.50 263 THR A CA 1
ATOM 1919 C C . THR A 1 263 ? -6.791 -13.669 15.360 1.00 90.50 263 THR A C 1
ATOM 1921 O O . THR A 1 263 ? -7.716 -14.065 16.078 1.00 90.50 263 THR A O 1
ATOM 1924 N N . LEU A 1 264 ? -6.408 -12.389 15.315 1.00 90.06 264 LEU A N 1
ATOM 1925 C CA . LEU A 1 264 ? -7.080 -11.296 16.027 1.00 90.06 264 LEU A CA 1
ATOM 1926 C C . LEU A 1 264 ? -8.327 -10.804 15.281 1.00 90.06 264 LEU A C 1
ATOM 1928 O O . LEU A 1 264 ? -9.347 -10.514 15.908 1.00 90.06 264 LEU A O 1
ATOM 1932 N N . LEU A 1 265 ? -8.266 -10.726 13.949 1.00 87.19 265 LEU A N 1
ATOM 1933 C CA . LEU A 1 265 ? -9.377 -10.263 13.121 1.00 87.19 265 LEU A CA 1
ATOM 1934 C C . LEU A 1 265 ? -10.539 -11.265 13.134 1.00 87.19 265 LEU A C 1
ATOM 1936 O O . LEU A 1 265 ? -11.691 -10.856 13.298 1.00 87.19 265 LEU A O 1
ATOM 1940 N N . ARG A 1 266 ? -10.219 -12.563 13.017 1.00 86.00 266 ARG A N 1
ATOM 1941 C CA . ARG A 1 266 ? -11.170 -13.687 12.919 1.00 86.00 266 ARG A CA 1
ATOM 1942 C C . ARG A 1 266 ? -12.291 -13.416 11.904 1.00 86.00 266 ARG A C 1
ATOM 1944 O O . ARG A 1 266 ? -13.449 -13.298 12.313 1.00 86.00 266 ARG A O 1
ATOM 1951 N N . PRO A 1 267 ? -11.965 -13.303 10.601 1.00 83.25 267 PRO A N 1
ATOM 1952 C CA . PRO A 1 267 ? -12.966 -13.043 9.574 1.00 83.25 267 PRO A CA 1
ATOM 1953 C C . PRO A 1 267 ? -14.058 -14.113 9.623 1.00 83.25 267 PRO A C 1
ATOM 1955 O O . PRO A 1 267 ? -13.769 -15.311 9.578 1.00 83.25 267 PRO A O 1
ATOM 1958 N N . ARG A 1 268 ? -15.318 -13.688 9.730 1.00 84.38 268 ARG A N 1
ATOM 1959 C CA . ARG A 1 268 ? -16.463 -14.603 9.735 1.00 84.38 268 ARG A CA 1
ATOM 1960 C C . ARG A 1 268 ? -16.840 -14.954 8.305 1.00 84.38 268 ARG A C 1
ATOM 1962 O O . ARG A 1 268 ? -17.519 -14.190 7.626 1.00 84.38 268 ARG A O 1
ATOM 1969 N N . LEU A 1 269 ? -16.379 -16.113 7.861 1.00 85.38 269 LEU A N 1
ATOM 1970 C CA . LEU A 1 269 ? -16.692 -16.677 6.556 1.00 85.38 269 LEU A CA 1
ATOM 1971 C C . LEU A 1 269 ? -17.339 -18.045 6.731 1.00 85.38 269 LEU A C 1
ATOM 1973 O O . LEU A 1 269 ? -17.012 -18.776 7.667 1.00 85.38 269 LEU A O 1
ATOM 1977 N N . ASP A 1 270 ? -18.226 -18.390 5.802 1.00 90.50 270 ASP A N 1
ATOM 1978 C CA . ASP A 1 270 ? -18.657 -19.773 5.637 1.00 90.50 270 ASP A CA 1
ATOM 1979 C C . ASP A 1 270 ? -17.444 -20.667 5.328 1.00 90.50 270 ASP A C 1
ATOM 1981 O O . ASP A 1 270 ? -16.485 -20.229 4.682 1.00 90.50 270 ASP A O 1
ATOM 1985 N N . ILE A 1 271 ? -17.480 -21.920 5.786 1.00 88.75 271 ILE A N 1
ATOM 1986 C CA . ILE A 1 271 ? -16.351 -22.845 5.646 1.00 88.75 271 ILE A CA 1
ATOM 1987 C C . ILE A 1 271 ? -15.962 -23.062 4.180 1.00 88.75 271 ILE A C 1
ATOM 1989 O O . ILE A 1 271 ? -14.772 -23.127 3.873 1.00 88.75 271 ILE A O 1
ATOM 1993 N N . TRP A 1 272 ? -16.925 -23.088 3.255 1.00 91.56 272 TRP A N 1
ATOM 1994 C CA . TRP A 1 272 ? -16.641 -23.253 1.830 1.00 91.56 272 TRP A CA 1
ATOM 1995 C C . TRP A 1 272 ? -15.985 -22.015 1.237 1.00 91.56 272 TRP A C 1
ATOM 1997 O O . TRP A 1 272 ? -15.047 -22.135 0.452 1.00 91.56 272 TRP A O 1
ATOM 2007 N N . VAL A 1 273 ? -16.418 -20.825 1.656 1.00 86.31 273 VAL A N 1
ATOM 2008 C CA . VAL A 1 273 ? -15.780 -19.566 1.251 1.00 86.31 273 VAL A CA 1
ATOM 2009 C C . VAL A 1 273 ? -14.353 -19.507 1.788 1.00 86.31 273 VAL A C 1
ATOM 2011 O O . VAL A 1 273 ? -13.442 -19.151 1.047 1.00 86.31 273 VAL A O 1
ATOM 2014 N N . MET A 1 274 ? -14.130 -19.920 3.036 1.00 87.06 274 MET A N 1
ATOM 2015 C CA . MET A 1 274 ? -12.795 -19.988 3.630 1.00 87.06 274 MET A CA 1
ATOM 2016 C C . MET A 1 274 ? -11.883 -20.976 2.888 1.00 87.06 274 MET A C 1
ATOM 2018 O O . MET A 1 274 ? -10.727 -20.646 2.627 1.00 87.06 274 MET A O 1
ATOM 2022 N N . ILE A 1 275 ? -12.399 -22.147 2.498 1.00 89.12 275 ILE A N 1
ATOM 2023 C CA . ILE A 1 275 ? -11.660 -23.123 1.682 1.00 89.12 275 ILE A CA 1
ATOM 2024 C C . ILE A 1 275 ? -11.310 -22.522 0.318 1.00 89.12 275 ILE A C 1
ATOM 2026 O O . ILE A 1 275 ? -10.152 -22.583 -0.085 1.00 89.12 275 ILE A O 1
ATOM 2030 N N . VAL A 1 276 ? -12.271 -21.907 -0.379 1.00 89.69 276 VAL A N 1
ATOM 2031 C CA . VAL A 1 276 ? -12.038 -21.288 -1.697 1.00 89.69 276 VAL A CA 1
ATOM 2032 C C . VAL A 1 276 ? -11.002 -20.169 -1.603 1.00 89.69 276 VAL A C 1
ATOM 2034 O O . VAL A 1 276 ? -10.063 -20.144 -2.395 1.00 89.69 276 VAL A O 1
ATOM 2037 N N . VAL A 1 277 ? -11.127 -19.282 -0.613 1.00 89.50 277 VAL A N 1
ATOM 2038 C CA . VAL A 1 277 ? -10.143 -18.225 -0.341 1.00 89.50 277 VAL A CA 1
ATOM 2039 C C . VAL A 1 277 ? -8.768 -18.834 -0.071 1.00 89.50 277 VAL A C 1
ATOM 2041 O O . VAL A 1 277 ? -7.792 -18.421 -0.691 1.00 89.50 277 VAL A O 1
ATOM 2044 N N . GLY A 1 278 ? -8.690 -19.853 0.787 1.00 89.75 278 GLY A N 1
ATOM 2045 C CA . GLY A 1 278 ? -7.446 -20.559 1.087 1.00 89.75 278 GLY A CA 1
ATOM 2046 C C . GLY A 1 278 ? -6.799 -21.167 -0.157 1.00 89.75 278 GLY A C 1
ATOM 2047 O O . GLY A 1 278 ? -5.607 -20.976 -0.375 1.00 89.75 278 GLY A O 1
ATOM 2048 N N . VAL A 1 279 ? -7.576 -21.835 -1.013 1.00 89.88 279 VAL A N 1
ATOM 2049 C CA . VAL A 1 279 ? -7.081 -22.420 -2.269 1.00 89.88 279 VAL A CA 1
ATOM 2050 C C . VAL A 1 279 ? -6.589 -21.337 -3.228 1.00 89.88 279 VAL A C 1
ATOM 2052 O O . VAL A 1 279 ? -5.499 -21.475 -3.773 1.00 89.88 279 VAL A O 1
ATOM 2055 N N . ILE A 1 280 ? -7.334 -20.243 -3.411 1.00 88.25 280 ILE A N 1
ATOM 2056 C CA . ILE A 1 280 ? -6.917 -19.131 -4.283 1.00 88.25 280 ILE A CA 1
ATOM 2057 C C . ILE A 1 280 ? -5.614 -18.508 -3.776 1.00 88.25 280 ILE A C 1
ATOM 2059 O O . ILE A 1 280 ? -4.694 -18.291 -4.563 1.00 88.25 280 ILE A O 1
ATOM 2063 N N . CYS A 1 281 ? -5.506 -18.248 -2.471 1.00 90.56 281 CYS A N 1
ATOM 2064 C CA . CYS A 1 281 ? -4.292 -17.691 -1.881 1.00 90.56 281 CYS A CA 1
ATOM 2065 C C . CYS A 1 281 ? -3.110 -18.662 -1.983 1.00 90.56 281 CYS A C 1
ATOM 2067 O O . CYS A 1 281 ? -2.008 -18.223 -2.294 1.00 90.56 281 CYS A O 1
ATOM 2069 N N . LEU A 1 282 ? -3.334 -19.967 -1.786 1.00 89.88 282 LEU A N 1
ATOM 2070 C CA . LEU A 1 282 ? -2.308 -20.995 -1.963 1.00 89.88 282 LEU A CA 1
ATOM 2071 C C . LEU A 1 282 ? -1.812 -21.035 -3.409 1.00 89.88 282 LEU A C 1
ATOM 2073 O O . LEU A 1 282 ? -0.608 -20.988 -3.637 1.00 89.88 282 LEU A O 1
ATOM 2077 N N . LEU A 1 283 ? -2.727 -21.073 -4.380 1.00 87.94 283 LEU A N 1
ATOM 2078 C CA . LEU A 1 283 ? -2.383 -21.046 -5.802 1.00 87.94 283 LEU A CA 1
ATOM 2079 C C . LEU A 1 283 ? -1.636 -19.762 -6.169 1.00 87.94 283 LEU A C 1
ATOM 2081 O O . LEU A 1 283 ? -0.643 -19.832 -6.885 1.00 87.94 283 LEU A O 1
ATOM 2085 N N . GLY A 1 284 ? -2.060 -18.611 -5.639 1.00 84.00 284 GLY A N 1
ATOM 2086 C CA . GLY A 1 284 ? -1.356 -17.340 -5.805 1.00 84.00 284 GLY A CA 1
ATOM 2087 C C . GLY A 1 284 ? 0.076 -17.404 -5.273 1.00 84.00 284 GLY A C 1
ATOM 2088 O O . GLY A 1 284 ? 1.013 -17.080 -5.997 1.00 84.00 284 GLY A O 1
ATOM 2089 N N . SER A 1 285 ? 0.274 -17.890 -4.046 1.00 85.94 285 SER A N 1
ATOM 2090 C CA . SER A 1 285 ? 1.608 -18.076 -3.462 1.00 85.94 285 SER A CA 1
ATOM 2091 C C . SER A 1 285 ? 2.462 -19.076 -4.249 1.00 85.94 285 SER A C 1
ATOM 2093 O O . SER A 1 285 ? 3.638 -18.815 -4.476 1.00 85.94 285 SER A O 1
ATOM 2095 N N . MET A 1 286 ? 1.886 -20.184 -4.726 1.00 84.31 286 MET A N 1
ATOM 2096 C CA . MET A 1 286 ? 2.598 -21.148 -5.576 1.00 84.31 286 MET A CA 1
ATOM 2097 C C . MET A 1 286 ? 2.967 -20.558 -6.939 1.00 84.31 286 MET A C 1
ATOM 2099 O O . MET A 1 286 ? 4.034 -20.860 -7.463 1.00 84.31 286 MET A O 1
ATOM 2103 N N . PHE A 1 287 ? 2.118 -19.704 -7.505 1.00 82.69 287 PHE A N 1
ATOM 2104 C CA . PHE A 1 287 ? 2.407 -18.984 -8.742 1.00 82.69 287 PHE A CA 1
ATOM 2105 C C . PHE A 1 287 ? 3.594 -18.035 -8.542 1.00 82.69 287 PHE A C 1
ATOM 2107 O O . PHE A 1 287 ? 4.543 -18.088 -9.318 1.00 82.69 287 PHE A O 1
ATOM 2114 N N . PHE A 1 288 ? 3.611 -17.254 -7.453 1.00 78.94 288 PHE A N 1
ATOM 2115 C CA . PHE A 1 288 ? 4.769 -16.428 -7.083 1.00 78.94 288 PHE A CA 1
ATOM 2116 C C . PHE A 1 288 ? 6.041 -17.258 -6.883 1.00 78.94 288 PHE A C 1
ATOM 2118 O O . PHE A 1 288 ? 7.095 -16.866 -7.377 1.00 78.94 288 PHE A O 1
ATOM 2125 N N . TYR A 1 289 ? 5.943 -18.412 -6.219 1.00 80.94 289 TYR A N 1
ATOM 2126 C CA . TYR A 1 289 ? 7.069 -19.333 -6.063 1.00 80.94 289 TYR A CA 1
ATOM 2127 C C . TYR A 1 289 ? 7.585 -19.844 -7.412 1.00 80.94 289 TYR A C 1
ATOM 2129 O O . TYR A 1 289 ? 8.785 -19.839 -7.666 1.00 80.94 289 TYR A O 1
ATOM 2137 N N . TYR A 1 290 ? 6.677 -20.234 -8.306 1.00 81.38 290 TYR A N 1
ATOM 2138 C CA . TYR A 1 290 ? 7.033 -20.715 -9.634 1.00 81.38 290 TYR A CA 1
ATOM 2139 C C . TYR A 1 290 ? 7.810 -19.661 -10.429 1.00 81.38 290 TYR A C 1
ATOM 2141 O O . TYR A 1 290 ? 8.853 -19.991 -10.993 1.00 81.38 290 TYR A O 1
ATOM 2149 N N . PHE A 1 291 ? 7.358 -18.400 -10.441 1.00 75.44 291 PHE A N 1
ATOM 2150 C CA . PHE A 1 291 ? 8.113 -17.330 -11.107 1.00 75.44 291 PHE A CA 1
ATOM 2151 C C . PHE A 1 291 ? 9.420 -17.001 -10.417 1.00 75.44 291 PHE A C 1
ATOM 2153 O O . PHE A 1 291 ? 10.385 -16.670 -11.100 1.00 75.44 291 PHE A O 1
ATOM 2160 N N . TYR A 1 292 ? 9.448 -17.071 -9.090 1.00 76.19 292 TYR A N 1
ATOM 2161 C CA . TYR A 1 292 ? 10.680 -16.891 -8.346 1.00 76.19 292 TYR A CA 1
ATOM 2162 C C . TYR A 1 292 ? 11.731 -17.919 -8.786 1.00 76.19 292 TYR A C 1
ATOM 2164 O O . TYR A 1 292 ? 12.839 -17.522 -9.107 1.00 76.19 292 TYR A O 1
ATOM 2172 N N . GLU A 1 293 ? 11.378 -19.200 -8.910 1.00 78.19 293 GLU A N 1
ATOM 2173 C CA . GLU A 1 293 ? 12.311 -20.259 -9.330 1.00 78.19 293 GLU A CA 1
ATOM 2174 C C . GLU A 1 293 ? 12.651 -20.229 -10.832 1.00 78.19 293 GLU A C 1
ATOM 2176 O O . GLU A 1 293 ? 13.803 -20.409 -11.217 1.00 78.19 293 GLU A O 1
ATOM 2181 N N . HIS A 1 294 ? 11.657 -20.015 -11.702 1.00 75.44 294 HIS A N 1
ATOM 2182 C CA . HIS A 1 294 ? 11.804 -20.241 -13.151 1.00 75.44 294 HIS A CA 1
ATOM 2183 C C . HIS A 1 294 ? 11.929 -18.960 -13.978 1.00 75.44 294 HIS A C 1
ATOM 2185 O O . HIS A 1 294 ? 12.265 -19.026 -15.157 1.00 75.44 294 HIS A O 1
ATOM 2191 N N . GLY A 1 295 ? 11.605 -17.809 -13.396 1.00 64.81 295 GLY A N 1
ATOM 2192 C CA . GLY A 1 295 ? 11.595 -16.516 -14.079 1.00 64.81 295 GLY A CA 1
ATOM 2193 C C . GLY A 1 295 ? 12.692 -15.556 -13.618 1.00 64.81 295 GLY A C 1
ATOM 2194 O O . GLY A 1 295 ? 12.777 -14.433 -14.116 1.00 64.81 295 GLY A O 1
ATOM 2195 N N . PHE A 1 296 ? 13.534 -15.966 -12.668 1.00 62.44 296 PHE A N 1
ATOM 2196 C CA . PHE A 1 296 ? 14.615 -15.127 -12.156 1.00 62.44 296 PHE A CA 1
ATOM 2197 C C . PHE A 1 296 ? 15.669 -14.862 -13.247 1.00 62.44 296 PHE A C 1
ATOM 2199 O O . PHE A 1 296 ? 16.166 -15.795 -13.873 1.00 62.44 296 PHE A O 1
ATOM 2206 N N . GLY A 1 297 ? 15.996 -13.588 -13.487 1.00 59.69 297 GLY A N 1
ATOM 2207 C CA . GLY A 1 297 ? 16.925 -13.130 -14.534 1.00 59.69 297 GLY A CA 1
ATOM 2208 C C . GLY A 1 297 ? 16.263 -12.631 -15.828 1.00 59.69 297 GLY A C 1
ATOM 2209 O O . GLY A 1 297 ? 16.793 -11.724 -16.459 1.00 59.69 297 GLY A O 1
ATOM 2210 N N . GLU A 1 298 ? 15.084 -13.143 -16.206 1.00 56.88 298 GLU A N 1
ATOM 2211 C CA . GLU A 1 298 ? 14.287 -12.585 -17.322 1.00 56.88 298 GLU A CA 1
ATOM 2212 C C . GLU A 1 298 ? 13.205 -11.600 -16.837 1.00 56.88 298 GLU A C 1
ATOM 2214 O O . GLU A 1 298 ? 12.789 -10.727 -17.592 1.00 56.88 298 GLU A O 1
ATOM 2219 N N . LEU A 1 299 ? 12.767 -11.724 -15.575 1.00 55.81 299 LEU A N 1
ATOM 2220 C CA . LEU A 1 299 ? 11.657 -10.968 -14.968 1.00 55.81 299 LEU A CA 1
ATOM 2221 C C . LEU A 1 299 ? 12.102 -9.982 -13.867 1.00 55.81 299 LEU A C 1
ATOM 2223 O O . LEU A 1 299 ? 11.265 -9.511 -13.086 1.00 55.81 299 LEU A O 1
ATOM 2227 N N . GLU A 1 300 ? 13.412 -9.732 -13.750 1.00 56.09 300 GLU A N 1
ATOM 2228 C CA . GLU A 1 300 ? 14.051 -9.065 -12.601 1.00 56.09 300 GLU A CA 1
ATOM 2229 C C . GLU A 1 300 ? 13.484 -7.655 -12.352 1.00 56.09 300 GLU A C 1
ATOM 2231 O O . GLU A 1 300 ? 13.143 -7.320 -11.215 1.00 56.09 300 GLU A O 1
ATOM 2236 N N . ASP A 1 301 ? 13.244 -6.890 -13.419 1.00 56.00 301 ASP A N 1
ATOM 2237 C CA . ASP A 1 301 ? 12.772 -5.504 -13.324 1.00 56.00 301 ASP A CA 1
ATOM 2238 C C . ASP A 1 301 ? 11.310 -5.382 -12.853 1.00 56.00 301 ASP A C 1
ATOM 2240 O O . ASP A 1 301 ? 10.956 -4.436 -12.150 1.00 56.00 301 ASP A O 1
ATOM 2244 N N . GLY A 1 302 ? 10.441 -6.339 -13.207 1.00 61.50 302 GLY A N 1
ATOM 2245 C CA . GLY A 1 302 ? 9.005 -6.259 -12.905 1.00 61.50 302 GLY A CA 1
ATOM 2246 C C . GLY A 1 302 ? 8.605 -6.990 -11.625 1.00 61.50 302 GLY A C 1
ATOM 2247 O O . GLY A 1 302 ? 8.042 -6.399 -10.701 1.00 61.50 302 GLY A O 1
ATOM 2248 N N . LEU A 1 303 ? 8.890 -8.294 -11.554 1.00 61.06 303 LEU A N 1
ATOM 2249 C CA . LEU A 1 303 ? 8.493 -9.120 -10.410 1.00 61.06 303 LEU A CA 1
ATOM 2250 C C . LEU A 1 303 ? 9.434 -8.917 -9.216 1.00 61.06 303 LEU A C 1
ATOM 2252 O O . LEU A 1 303 ? 8.966 -8.861 -8.078 1.00 61.06 303 LEU A O 1
ATOM 2256 N N . GLY A 1 304 ? 10.737 -8.767 -9.477 1.00 65.69 304 GLY A N 1
ATOM 2257 C CA . GLY A 1 304 ? 11.733 -8.449 -8.453 1.00 65.69 304 GLY A CA 1
ATOM 2258 C C . GLY A 1 304 ? 11.421 -7.116 -7.779 1.00 65.69 304 GLY A C 1
ATOM 2259 O O . GLY A 1 304 ? 11.294 -7.075 -6.556 1.00 65.69 304 GLY A O 1
ATOM 2260 N N . GLY A 1 305 ? 11.156 -6.069 -8.568 1.00 67.00 305 GLY A N 1
ATOM 2261 C CA . GLY A 1 305 ? 10.726 -4.759 -8.067 1.00 67.00 305 GLY A CA 1
ATOM 2262 C C . GLY A 1 305 ? 9.425 -4.805 -7.254 1.00 67.00 305 GLY A C 1
ATOM 2263 O O . GLY A 1 305 ? 9.321 -4.162 -6.207 1.00 67.00 305 GLY A O 1
ATOM 2264 N N . LEU A 1 306 ? 8.447 -5.619 -7.669 1.00 66.50 306 LEU A N 1
ATOM 2265 C CA . LEU A 1 306 ? 7.188 -5.790 -6.939 1.00 66.50 306 LEU A CA 1
ATOM 2266 C C . LEU A 1 306 ? 7.392 -6.475 -5.585 1.00 66.50 306 LEU A C 1
ATOM 2268 O O . LEU A 1 306 ? 6.908 -5.983 -4.565 1.00 66.50 306 LEU A O 1
ATOM 2272 N N . LEU A 1 307 ? 8.125 -7.590 -5.556 1.00 69.00 307 LEU A N 1
ATOM 2273 C CA . LEU A 1 307 ? 8.423 -8.302 -4.312 1.00 69.00 307 LEU A CA 1
ATOM 2274 C C . LEU A 1 307 ? 9.304 -7.446 -3.393 1.00 69.00 307 LEU A C 1
ATOM 2276 O O . LEU A 1 307 ? 9.079 -7.402 -2.187 1.00 69.00 307 LEU A O 1
ATOM 2280 N N . GLN A 1 308 ? 10.242 -6.691 -3.955 1.00 74.00 308 GLN A N 1
ATOM 2281 C CA . GLN A 1 308 ? 11.082 -5.755 -3.220 1.00 74.00 308 GLN A CA 1
ATOM 2282 C C . GLN A 1 308 ? 10.280 -4.598 -2.613 1.00 74.00 308 GLN A C 1
ATOM 2284 O O . GLN A 1 308 ? 10.517 -4.221 -1.464 1.00 74.00 308 GLN A O 1
ATOM 2289 N N . SER A 1 309 ? 9.287 -4.075 -3.335 1.00 67.31 309 SER A N 1
ATOM 2290 C CA . SER A 1 309 ? 8.337 -3.085 -2.812 1.00 67.31 309 SER A CA 1
ATOM 2291 C C . SER A 1 309 ? 7.478 -3.663 -1.678 1.00 67.31 309 SER A C 1
ATOM 2293 O O . SER A 1 309 ? 7.318 -3.037 -0.624 1.00 67.31 309 SER A O 1
ATOM 2295 N N . LEU A 1 310 ? 6.995 -4.898 -1.858 1.00 69.44 310 LEU A N 1
ATOM 2296 C CA . LEU A 1 310 ? 6.154 -5.613 -0.899 1.00 69.44 310 LEU A CA 1
ATOM 2297 C C . LEU A 1 310 ? 6.895 -5.930 0.407 1.00 69.44 310 LEU A C 1
ATOM 2299 O O . LEU A 1 310 ? 6.359 -5.723 1.496 1.00 69.44 310 LEU A O 1
ATOM 2303 N N . PHE A 1 311 ? 8.126 -6.430 0.299 1.00 71.38 311 PHE A N 1
ATOM 2304 C CA . PHE A 1 311 ? 8.903 -6.944 1.425 1.00 71.38 311 PHE A CA 1
ATOM 2305 C C . PHE A 1 311 ? 9.909 -5.949 2.006 1.00 71.38 311 PHE A C 1
ATOM 2307 O O . PHE A 1 311 ? 10.301 -6.075 3.165 1.00 71.38 311 PHE A O 1
ATOM 2314 N N . GLY A 1 312 ? 10.329 -4.945 1.236 1.00 70.94 312 GLY A N 1
ATOM 2315 C CA . GLY A 1 312 ? 11.363 -3.997 1.653 1.00 70.94 312 GLY A CA 1
ATOM 2316 C C . GLY A 1 312 ? 12.791 -4.543 1.614 1.00 70.94 312 GLY A C 1
ATOM 2317 O O . GLY A 1 312 ? 13.670 -3.976 2.262 1.00 70.94 312 GLY A O 1
ATOM 2318 N N . PHE A 1 313 ? 13.025 -5.628 0.880 1.00 73.25 313 PHE A N 1
ATOM 2319 C CA . PHE A 1 313 ? 14.346 -6.189 0.608 1.00 73.25 313 PHE A CA 1
ATOM 2320 C C . PHE A 1 313 ? 14.404 -6.795 -0.788 1.00 73.25 313 PHE A C 1
ATOM 2322 O O . PHE A 1 313 ? 13.384 -7.246 -1.307 1.00 73.25 313 PHE A O 1
ATOM 2329 N N . SER A 1 314 ? 15.597 -6.847 -1.375 1.00 77.12 314 SER A N 1
ATOM 2330 C CA . SER A 1 314 ? 15.821 -7.619 -2.597 1.00 77.12 314 SER A CA 1
ATOM 2331 C C . SER A 1 314 ? 15.615 -9.097 -2.305 1.00 77.12 314 SER A C 1
ATOM 2333 O O . SER A 1 314 ? 16.211 -9.639 -1.372 1.00 77.12 314 SER A O 1
ATOM 2335 N N . VAL A 1 315 ? 14.766 -9.761 -3.087 1.00 74.69 315 VAL A N 1
ATOM 2336 C CA . VAL A 1 315 ? 14.608 -11.210 -2.961 1.00 74.69 315 VAL A CA 1
ATOM 2337 C C . VAL A 1 315 ? 15.904 -11.858 -3.461 1.00 74.69 315 VAL A C 1
ATOM 2339 O O . VAL A 1 315 ? 16.300 -11.583 -4.593 1.00 74.69 315 VAL A O 1
ATOM 2342 N N . PRO A 1 316 ? 16.596 -12.678 -2.651 1.00 74.62 316 PRO A N 1
ATOM 2343 C CA . PRO A 1 316 ? 17.854 -13.266 -3.081 1.00 74.62 316 PRO A CA 1
ATOM 2344 C C . PRO A 1 316 ? 17.622 -14.277 -4.207 1.00 74.62 316 PRO A C 1
ATOM 2346 O O . PRO A 1 316 ? 16.570 -14.908 -4.266 1.00 74.62 316 PRO A O 1
ATOM 2349 N N . TYR A 1 317 ? 18.608 -14.439 -5.087 1.00 74.94 317 TYR A N 1
ATOM 2350 C CA . TYR A 1 317 ? 18.537 -15.366 -6.222 1.00 74.94 317 TYR A CA 1
ATOM 2351 C C . TYR A 1 317 ? 18.260 -16.808 -5.755 1.00 74.94 317 TYR A C 1
ATOM 2353 O O . TYR A 1 317 ? 18.924 -17.257 -4.814 1.00 74.94 317 TYR A O 1
ATOM 2361 N N . PRO A 1 318 ? 17.362 -17.558 -6.428 1.00 74.50 318 PRO A N 1
ATOM 2362 C CA . PRO A 1 318 ? 16.959 -18.906 -6.012 1.00 74.50 318 PRO A CA 1
ATOM 2363 C C . PRO A 1 318 ? 18.141 -19.850 -5.793 1.00 74.50 318 PRO A C 1
ATOM 2365 O O . PRO A 1 318 ? 18.215 -20.541 -4.785 1.00 74.50 318 PRO A O 1
ATOM 2368 N N . SER A 1 319 ? 19.148 -19.794 -6.671 1.00 76.88 319 SER A N 1
ATOM 2369 C CA . SER A 1 319 ? 20.344 -20.642 -6.597 1.00 76.88 319 SER A CA 1
ATOM 2370 C C . SER A 1 319 ? 21.212 -20.432 -5.349 1.00 76.88 319 SER A C 1
ATOM 2372 O O . SER A 1 319 ? 22.086 -21.253 -5.080 1.00 76.88 319 SER A O 1
ATOM 2374 N N . TYR A 1 320 ? 21.023 -19.331 -4.614 1.00 75.56 320 TYR A N 1
ATOM 2375 C CA . TYR A 1 320 ? 21.771 -19.012 -3.391 1.00 75.56 320 TYR A CA 1
ATOM 2376 C C . TYR A 1 320 ? 20.924 -19.140 -2.115 1.00 75.56 320 TYR A C 1
ATOM 2378 O O . TYR A 1 320 ? 21.397 -18.796 -1.028 1.00 75.56 320 TYR A O 1
ATOM 2386 N N . VAL A 1 321 ? 19.679 -19.615 -2.221 1.00 75.88 321 VAL A N 1
ATOM 2387 C CA . VAL A 1 321 ? 18.734 -19.713 -1.104 1.00 75.88 321 VAL A CA 1
ATOM 2388 C C . VAL A 1 321 ? 18.296 -21.161 -0.931 1.00 75.88 321 VAL A C 1
ATOM 2390 O O . VAL A 1 321 ? 17.828 -21.791 -1.865 1.00 75.88 321 VAL A O 1
ATOM 2393 N N . ASP A 1 322 ? 18.409 -21.686 0.289 1.00 79.75 322 ASP A N 1
ATOM 2394 C CA . ASP A 1 322 ? 17.910 -23.029 0.596 1.00 79.75 322 ASP A CA 1
ATOM 2395 C C . ASP A 1 322 ? 16.376 -23.092 0.461 1.00 79.75 322 ASP A C 1
ATOM 2397 O O . ASP A 1 322 ? 15.681 -22.189 0.941 1.00 79.75 322 ASP A O 1
ATOM 2401 N N . ASP A 1 323 ? 15.841 -24.202 -0.061 1.00 76.31 323 ASP A N 1
ATOM 2402 C CA . ASP A 1 323 ? 14.398 -24.440 -0.283 1.00 76.31 323 ASP A CA 1
ATOM 2403 C C . ASP A 1 323 ? 13.512 -24.136 0.939 1.00 76.31 323 ASP A C 1
ATOM 2405 O O . ASP A 1 323 ? 12.359 -23.723 0.832 1.00 76.31 323 ASP A O 1
ATOM 2409 N N . VAL A 1 324 ? 14.044 -24.319 2.149 1.00 73.31 324 VAL A N 1
ATOM 2410 C CA . VAL A 1 324 ? 13.314 -24.046 3.396 1.00 73.31 324 VAL A CA 1
ATOM 2411 C C . VAL A 1 324 ? 13.051 -22.547 3.578 1.00 73.31 324 VAL A C 1
ATOM 2413 O O . VAL A 1 324 ? 11.992 -22.155 4.073 1.00 73.31 324 VAL A O 1
ATOM 2416 N N . LYS A 1 325 ? 13.998 -21.690 3.179 1.00 73.19 325 LYS A N 1
ATOM 2417 C CA . LYS A 1 325 ? 13.873 -20.230 3.299 1.00 73.19 325 LYS A CA 1
ATOM 2418 C C . LYS A 1 325 ? 12.891 -19.682 2.265 1.00 73.19 325 LYS A C 1
ATOM 2420 O O . LYS A 1 325 ? 12.071 -18.830 2.612 1.00 73.19 325 LYS A O 1
ATOM 2425 N N . SER A 1 326 ? 12.924 -20.197 1.036 1.00 74.75 326 SER A N 1
ATOM 2426 C CA . SER A 1 326 ? 11.955 -19.833 -0.003 1.00 74.75 326 SER A CA 1
ATOM 2427 C C . SER A 1 326 ? 10.546 -20.327 0.359 1.00 74.75 326 SER A C 1
ATOM 2429 O O . SER A 1 326 ? 9.594 -19.545 0.305 1.00 74.75 326 SER A O 1
ATOM 2431 N N . ALA A 1 327 ? 10.403 -21.553 0.876 1.00 74.81 327 ALA A N 1
ATOM 2432 C CA . ALA A 1 327 ? 9.129 -22.061 1.390 1.00 74.81 327 ALA A CA 1
ATOM 2433 C C . ALA A 1 327 ? 8.570 -21.212 2.550 1.00 74.81 327 ALA A C 1
ATOM 2435 O O . ALA A 1 327 ? 7.369 -20.937 2.595 1.00 74.81 327 ALA A O 1
ATOM 2436 N N . ALA A 1 328 ? 9.424 -20.747 3.469 1.00 74.94 328 ALA A N 1
ATOM 2437 C CA . ALA A 1 328 ? 9.014 -19.860 4.559 1.00 74.94 328 ALA A CA 1
ATOM 2438 C C . ALA A 1 328 ? 8.518 -18.492 4.051 1.00 74.94 328 ALA A C 1
ATOM 2440 O O . ALA A 1 328 ? 7.510 -17.983 4.551 1.00 74.94 328 ALA A O 1
ATOM 2441 N N . LEU A 1 329 ? 9.168 -17.918 3.031 1.00 76.31 329 LEU A N 1
ATOM 2442 C CA . LEU A 1 329 ? 8.713 -16.686 2.375 1.00 76.31 329 LEU A CA 1
ATOM 2443 C C . LEU A 1 329 ? 7.329 -16.875 1.732 1.00 76.31 329 LEU A C 1
ATOM 2445 O O . LEU A 1 329 ? 6.435 -16.045 1.915 1.00 76.31 329 LEU A O 1
ATOM 2449 N N . MET A 1 330 ? 7.125 -17.999 1.040 1.00 83.88 330 MET A N 1
ATOM 2450 C CA . MET A 1 330 ? 5.847 -18.338 0.404 1.00 83.88 330 MET A CA 1
ATOM 2451 C C . MET A 1 330 ? 4.735 -18.584 1.420 1.00 83.88 330 MET A C 1
ATOM 2453 O O . MET A 1 330 ? 3.601 -18.152 1.212 1.00 83.88 330 MET A O 1
ATOM 2457 N N . MET A 1 331 ? 5.064 -19.197 2.557 1.00 82.44 331 MET A N 1
ATOM 2458 C CA . MET A 1 331 ? 4.149 -19.322 3.690 1.00 82.44 331 MET A CA 1
ATOM 2459 C C . MET A 1 331 ? 3.746 -17.944 4.240 1.00 82.44 331 MET A C 1
ATOM 2461 O O . MET A 1 331 ? 2.579 -17.711 4.556 1.00 82.44 331 MET A O 1
ATOM 2465 N N . GLY A 1 332 ? 4.690 -17.001 4.305 1.00 80.81 332 GLY A N 1
ATOM 2466 C CA . GLY A 1 332 ? 4.421 -15.606 4.655 1.00 80.81 332 GLY A CA 1
ATOM 2467 C C . GLY A 1 332 ? 3.433 -14.934 3.703 1.00 80.81 332 GLY A C 1
ATOM 2468 O O . GLY A 1 332 ? 2.434 -14.376 4.160 1.00 80.81 332 GLY A O 1
ATOM 2469 N N . LEU A 1 333 ? 3.668 -15.045 2.391 1.00 82.69 333 LEU A N 1
ATOM 2470 C CA . LEU A 1 333 ? 2.747 -14.546 1.359 1.00 82.69 333 LEU A CA 1
ATOM 2471 C C . LEU A 1 333 ? 1.362 -15.165 1.482 1.00 82.69 333 LEU A C 1
ATOM 2473 O O . LEU A 1 333 ? 0.361 -14.456 1.401 1.00 82.69 333 LEU A O 1
ATOM 2477 N N . PHE A 1 334 ? 1.304 -16.474 1.713 1.00 88.81 334 PHE A N 1
ATOM 2478 C CA . PHE A 1 334 ? 0.047 -17.185 1.882 1.00 88.81 334 PHE A CA 1
ATOM 2479 C C . PHE A 1 334 ? -0.766 -16.598 3.038 1.00 88.81 334 PHE A C 1
ATOM 2481 O O . PHE A 1 334 ? -1.913 -16.197 2.838 1.00 88.81 334 PHE A O 1
ATOM 2488 N N . PHE A 1 335 ? -0.176 -16.475 4.232 1.00 88.25 335 PHE A N 1
ATOM 2489 C CA . PHE A 1 335 ? -0.886 -15.909 5.381 1.00 88.25 335 PHE A CA 1
ATOM 2490 C C . PHE A 1 335 ? -1.292 -14.457 5.155 1.00 88.25 335 PHE A C 1
ATOM 2492 O O . PHE A 1 335 ? -2.385 -14.057 5.556 1.00 88.25 335 PHE A O 1
ATOM 2499 N N . MET A 1 336 ? -0.451 -13.675 4.488 1.00 86.25 336 MET A N 1
ATOM 2500 C CA . MET A 1 336 ? -0.746 -12.291 4.144 1.00 86.25 336 MET A CA 1
ATOM 2501 C C . MET A 1 336 ? -1.962 -12.185 3.214 1.00 86.25 336 MET A C 1
ATOM 2503 O O . MET A 1 336 ? -2.923 -11.480 3.534 1.00 86.25 336 MET A O 1
ATOM 2507 N N . PHE A 1 337 ? -1.975 -12.949 2.118 1.00 88.00 337 PHE A N 1
ATOM 2508 C CA . PHE A 1 337 ? -3.096 -12.991 1.180 1.00 88.00 337 PHE A CA 1
ATOM 2509 C C . PHE A 1 337 ? -4.365 -13.531 1.827 1.00 88.00 337 PHE A C 1
ATOM 2511 O O . PHE A 1 337 ? -5.415 -12.907 1.689 1.00 88.00 337 PHE A O 1
ATOM 2518 N N . VAL A 1 338 ? -4.283 -14.625 2.588 1.00 91.19 338 VAL A N 1
ATOM 2519 C CA . VAL A 1 338 ? -5.445 -15.180 3.295 1.00 91.19 338 VAL A CA 1
ATOM 2520 C C . VAL A 1 338 ? -6.025 -14.154 4.263 1.00 91.19 338 VAL A C 1
ATOM 2522 O O . VAL A 1 338 ? -7.243 -13.998 4.308 1.00 91.19 338 VAL A O 1
ATOM 2525 N N . THR A 1 339 ? -5.186 -13.416 4.994 1.00 89.69 339 THR A N 1
ATOM 2526 C CA . THR A 1 339 ? -5.637 -12.369 5.924 1.00 89.69 3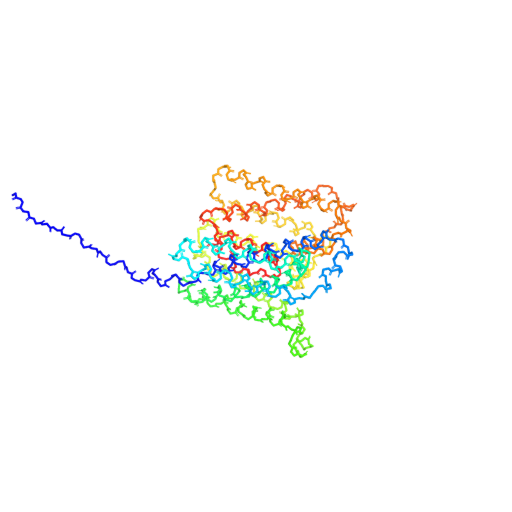39 THR A CA 1
ATOM 2527 C C . THR A 1 339 ? -6.401 -11.268 5.201 1.00 89.69 339 THR A C 1
ATOM 2529 O O . THR A 1 339 ? -7.530 -10.950 5.580 1.00 89.69 339 THR A O 1
ATOM 2532 N N . VAL A 1 340 ? -5.815 -10.712 4.139 1.00 88.31 340 VAL A N 1
ATOM 2533 C CA . VAL A 1 340 ? -6.417 -9.622 3.361 1.00 88.31 340 VAL A CA 1
ATOM 2534 C C . VAL A 1 340 ? -7.695 -10.086 2.667 1.00 88.31 340 VAL A C 1
ATOM 2536 O O . VAL A 1 340 ? -8.741 -9.450 2.795 1.00 88.31 340 VAL A O 1
ATOM 2539 N N . TYR A 1 341 ? -7.635 -11.206 1.949 1.00 87.25 341 TYR A N 1
ATOM 2540 C CA . TYR A 1 341 ? -8.734 -11.669 1.111 1.00 87.25 341 TYR A CA 1
ATOM 2541 C C . TYR A 1 341 ? -9.911 -12.167 1.953 1.00 87.25 341 TYR A C 1
ATOM 2543 O O . TYR A 1 341 ? -11.059 -11.828 1.667 1.00 87.25 341 TYR A O 1
ATOM 2551 N N . SER A 1 342 ? -9.640 -12.857 3.065 1.00 89.00 342 SER A N 1
ATOM 2552 C CA . SER A 1 342 ? -10.701 -13.256 3.995 1.00 89.00 342 SER A CA 1
ATOM 2553 C C . SER A 1 342 ? -11.401 -12.044 4.613 1.00 89.00 342 SER A C 1
ATOM 2555 O O . SER A 1 342 ? -12.622 -12.041 4.771 1.00 89.00 342 SER A O 1
ATOM 2557 N N . ALA A 1 343 ? -10.645 -10.989 4.932 1.00 87.19 343 ALA A N 1
ATOM 2558 C CA . ALA A 1 343 ? -11.202 -9.741 5.439 1.00 87.19 343 ALA A CA 1
ATOM 2559 C C . ALA A 1 343 ? -12.038 -9.001 4.381 1.00 87.19 343 ALA A C 1
ATOM 2561 O O . ALA A 1 343 ? -13.106 -8.493 4.705 1.00 87.19 343 ALA A O 1
ATOM 2562 N N . LEU A 1 344 ? -11.592 -8.968 3.120 1.00 87.12 344 LEU A N 1
ATOM 2563 C CA . LEU A 1 344 ? -12.311 -8.327 2.009 1.00 87.12 344 LEU A CA 1
ATOM 2564 C C . LEU A 1 344 ? -13.652 -9.003 1.702 1.00 87.12 344 LEU A C 1
ATOM 2566 O O . LEU A 1 344 ? -14.646 -8.321 1.439 1.00 87.12 344 LEU A O 1
ATOM 2570 N N . VAL A 1 345 ? -13.674 -10.337 1.730 1.00 86.25 345 VAL A N 1
ATOM 2571 C CA . VAL A 1 345 ? -14.875 -11.132 1.442 1.00 86.25 345 VAL A CA 1
ATOM 2572 C C . VAL A 1 345 ? -15.853 -11.116 2.624 1.00 86.25 345 VAL A C 1
ATOM 2574 O O . VAL A 1 345 ? -17.066 -11.172 2.416 1.00 86.25 345 VAL A O 1
ATOM 2577 N N . SER A 1 346 ? -15.354 -10.975 3.857 1.00 84.88 346 SER A N 1
ATOM 2578 C CA . SER A 1 346 ? -16.181 -10.877 5.065 1.00 84.88 346 SER A CA 1
ATOM 2579 C C . SER A 1 346 ? -17.101 -9.654 5.018 1.00 84.88 346 SER A C 1
ATOM 2581 O O . SER A 1 346 ? -16.658 -8.521 4.827 1.00 84.88 346 SER A O 1
ATOM 2583 N N . GLY A 1 347 ? -18.400 -9.864 5.248 1.00 76.50 347 GLY A N 1
ATOM 2584 C CA . GLY A 1 347 ? -19.374 -8.771 5.323 1.00 76.50 347 GLY A CA 1
ATOM 2585 C C . GLY A 1 347 ? -19.118 -7.811 6.492 1.00 76.50 347 GLY A C 1
ATOM 2586 O O . GLY A 1 347 ? -19.319 -6.609 6.346 1.00 76.50 347 GLY A O 1
ATOM 2587 N N . GLU A 1 348 ? -18.626 -8.325 7.626 1.00 80.38 348 GLU A N 1
ATOM 2588 C CA . GLU A 1 348 ? -18.365 -7.542 8.847 1.00 80.38 348 GLU A CA 1
ATOM 2589 C C . GLU A 1 348 ? -16.998 -6.833 8.827 1.00 80.38 348 GLU A C 1
ATOM 2591 O O . GLU A 1 348 ? -16.803 -5.821 9.506 1.00 80.38 348 GLU A O 1
ATOM 2596 N N . ASP A 1 349 ? -16.039 -7.355 8.054 1.00 81.62 349 ASP A N 1
ATOM 2597 C CA . ASP A 1 349 ? -14.646 -6.894 8.060 1.00 81.62 349 ASP A CA 1
ATOM 2598 C C . ASP A 1 349 ? -14.179 -6.318 6.719 1.00 81.62 349 ASP A C 1
ATOM 2600 O O . ASP A 1 349 ? -13.012 -5.955 6.600 1.00 81.62 349 ASP A O 1
ATOM 2604 N N . ARG A 1 350 ? -15.069 -6.143 5.733 1.00 81.50 350 ARG A N 1
ATOM 2605 C CA . ARG A 1 350 ? -14.727 -5.625 4.393 1.00 81.50 350 ARG A CA 1
ATOM 2606 C C . ARG A 1 350 ? -13.889 -4.355 4.440 1.00 81.50 350 ARG A C 1
ATOM 2608 O O . ARG A 1 350 ? -12.880 -4.233 3.758 1.00 81.50 350 ARG A O 1
ATOM 2615 N N . VAL A 1 351 ? -14.315 -3.424 5.281 1.00 80.94 351 VAL A N 1
ATOM 2616 C CA . VAL A 1 351 ? -13.636 -2.161 5.566 1.00 80.94 351 VAL A CA 1
ATOM 2617 C C . VAL A 1 351 ? -12.180 -2.390 6.001 1.00 80.94 351 VAL A C 1
ATOM 2619 O O . VAL A 1 351 ? -11.254 -1.765 5.489 1.00 80.94 351 VAL A O 1
ATOM 2622 N N . ARG A 1 352 ? -11.969 -3.369 6.883 1.00 82.50 352 ARG A N 1
ATOM 2623 C CA . ARG A 1 352 ? -10.648 -3.768 7.365 1.00 82.50 352 ARG A CA 1
ATOM 2624 C C . ARG A 1 352 ? -9.824 -4.442 6.276 1.00 82.50 352 ARG A C 1
ATOM 2626 O O . ARG A 1 352 ? -8.638 -4.157 6.139 1.00 82.50 352 ARG A O 1
ATOM 2633 N N . GLY A 1 353 ? -10.465 -5.280 5.466 1.00 83.94 353 GLY A N 1
ATOM 2634 C CA . GLY A 1 353 ? -9.856 -5.879 4.284 1.00 83.94 353 GLY A CA 1
ATOM 2635 C C . GLY A 1 353 ? -9.379 -4.839 3.274 1.00 83.94 353 GLY A C 1
ATOM 2636 O O . GLY A 1 353 ? -8.287 -4.990 2.738 1.00 83.94 353 GLY A O 1
ATOM 2637 N N . VAL A 1 354 ? -10.139 -3.758 3.062 1.00 84.00 354 VAL A N 1
ATOM 2638 C CA . VAL A 1 354 ? -9.734 -2.653 2.177 1.00 84.00 354 VAL A CA 1
ATOM 2639 C C . VAL A 1 354 ? -8.487 -1.955 2.716 1.00 84.00 354 VAL A C 1
ATOM 2641 O O . VAL A 1 354 ? -7.538 -1.761 1.962 1.00 84.00 354 VAL A O 1
ATOM 2644 N N . SER A 1 355 ? -8.444 -1.641 4.015 1.00 82.44 355 SER A N 1
ATOM 2645 C CA . SER A 1 355 ? -7.246 -1.079 4.655 1.00 82.44 355 SER A CA 1
ATOM 2646 C C . SER A 1 355 ? -6.029 -1.998 4.522 1.00 82.44 355 SER A C 1
ATOM 2648 O O . SER A 1 355 ? -4.975 -1.550 4.078 1.00 82.44 355 SER A O 1
ATOM 2650 N N . LEU A 1 356 ? -6.167 -3.279 4.880 1.00 83.94 356 LEU A N 1
ATOM 2651 C CA . LEU A 1 356 ? -5.068 -4.248 4.818 1.00 83.94 356 LEU A CA 1
ATOM 2652 C C . LEU A 1 356 ? -4.594 -4.479 3.379 1.00 83.94 356 LEU A C 1
ATOM 2654 O O . LEU A 1 356 ? -3.394 -4.544 3.133 1.00 83.94 356 LEU A O 1
ATOM 2658 N N . GLY A 1 357 ? -5.521 -4.560 2.424 1.00 83.62 357 GLY A N 1
ATOM 2659 C CA . GLY A 1 357 ? -5.194 -4.676 1.007 1.00 83.62 357 GLY A CA 1
ATOM 2660 C C . GLY A 1 357 ? -4.474 -3.440 0.484 1.00 83.62 357 GLY A C 1
ATOM 2661 O O . GLY A 1 357 ? -3.523 -3.564 -0.279 1.00 83.62 357 GLY A O 1
ATOM 2662 N N . LEU A 1 358 ? -4.876 -2.243 0.914 1.00 78.88 358 LEU A N 1
ATOM 2663 C CA . LEU A 1 358 ? -4.201 -1.019 0.496 1.00 78.88 358 LEU A CA 1
ATOM 2664 C C . LEU A 1 358 ? -2.797 -0.917 1.108 1.00 78.88 358 LEU A C 1
ATOM 2666 O O . LEU A 1 358 ? -1.874 -0.503 0.419 1.00 78.88 358 LEU A O 1
ATOM 2670 N N . MET A 1 359 ? -2.608 -1.362 2.356 1.00 78.69 359 MET A N 1
ATOM 2671 C CA . MET A 1 359 ? -1.275 -1.488 2.963 1.00 78.69 359 MET A CA 1
ATOM 2672 C C . MET A 1 359 ? -0.390 -2.493 2.221 1.00 78.69 359 MET A C 1
ATOM 2674 O O . MET A 1 359 ? 0.797 -2.242 2.037 1.00 78.69 359 MET A O 1
ATOM 2678 N N . LEU A 1 360 ? -0.972 -3.612 1.783 1.00 78.56 360 LEU A N 1
ATOM 2679 C CA . LEU A 1 360 ? -0.282 -4.637 1.007 1.00 78.56 360 LEU A CA 1
ATOM 2680 C C . LEU A 1 360 ? 0.219 -4.085 -0.333 1.00 78.56 360 LEU A C 1
ATOM 2682 O O . LEU A 1 360 ? 1.373 -4.272 -0.696 1.00 78.56 360 LEU A O 1
ATOM 2686 N N . VAL A 1 361 ? -0.663 -3.404 -1.063 1.00 74.44 361 VAL A N 1
ATOM 2687 C CA . VAL A 1 361 ? -0.420 -2.974 -2.443 1.00 74.44 361 VAL A CA 1
ATOM 2688 C C . VAL A 1 361 ? 0.409 -1.693 -2.523 1.00 74.44 361 VAL A C 1
ATOM 2690 O O . VAL A 1 361 ? 1.262 -1.574 -3.395 1.00 74.44 361 VAL A O 1
ATOM 2693 N N . ALA A 1 362 ? 0.196 -0.743 -1.610 1.00 67.56 362 ALA A N 1
ATOM 2694 C CA . ALA A 1 362 ? 1.000 0.478 -1.546 1.00 67.56 362 ALA A CA 1
ATOM 2695 C C . ALA A 1 362 ? 2.413 0.221 -0.979 1.00 67.56 362 ALA A C 1
ATOM 2697 O O . ALA A 1 362 ? 3.285 1.085 -1.058 1.00 67.56 362 ALA A O 1
ATOM 2698 N N . GLY A 1 363 ? 2.650 -0.954 -0.387 1.00 62.84 363 GLY A N 1
ATOM 2699 C CA . GLY A 1 363 ? 3.895 -1.267 0.302 1.00 62.84 363 GLY A CA 1
ATOM 2700 C C . GLY A 1 363 ? 4.135 -0.379 1.530 1.00 62.84 363 GLY A C 1
ATOM 2701 O O . GLY A 1 363 ? 3.390 0.553 1.850 1.00 62.84 363 GLY A O 1
ATOM 2702 N N . LEU A 1 364 ? 5.225 -0.659 2.244 1.00 47.16 364 LEU A N 1
ATOM 2703 C CA . LEU A 1 364 ? 5.560 0.036 3.495 1.00 47.16 364 LEU A CA 1
ATOM 2704 C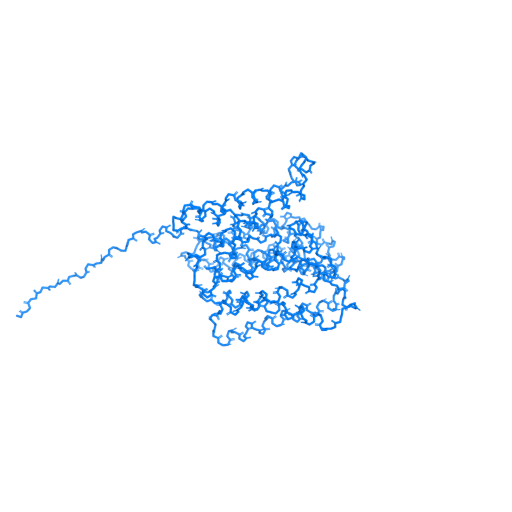 C . LEU A 1 364 ? 5.904 1.527 3.288 1.00 47.16 364 LEU A C 1
ATOM 2706 O O . LEU A 1 364 ? 5.783 2.299 4.233 1.00 47.16 364 LEU A O 1
ATOM 2710 N N . GLY A 1 365 ? 6.306 1.928 2.073 1.00 41.69 365 GLY A N 1
ATOM 2711 C CA . GLY A 1 365 ? 6.714 3.302 1.743 1.00 41.69 365 GLY A CA 1
ATOM 2712 C C . GLY A 1 365 ? 5.577 4.249 1.335 1.00 41.69 365 GLY A C 1
ATOM 2713 O O . GLY A 1 365 ? 5.737 5.459 1.465 1.00 41.69 365 GLY A O 1
ATOM 2714 N N . LEU A 1 366 ? 4.427 3.731 0.875 1.00 36.19 366 LEU A N 1
ATOM 2715 C CA . LEU A 1 366 ? 3.279 4.553 0.443 1.00 36.19 366 LEU A CA 1
ATOM 2716 C C . LEU A 1 366 ? 1.985 4.251 1.211 1.00 36.19 366 LEU A C 1
ATOM 2718 O O . LEU A 1 366 ? 0.980 4.943 1.023 1.00 36.19 366 LEU A O 1
ATOM 2722 N N . SER A 1 367 ? 1.968 3.232 2.077 1.00 48.66 367 SER A N 1
ATOM 2723 C CA . SER A 1 367 ? 0.793 2.958 2.904 1.00 48.66 367 SER A CA 1
ATOM 2724 C C . SER A 1 367 ? 0.533 4.116 3.871 1.00 48.66 367 SER A C 1
ATOM 2726 O O . SER A 1 367 ? 1.437 4.571 4.565 1.00 48.66 367 SER A O 1
ATOM 2728 N N . SER A 1 368 ? -0.714 4.594 3.940 1.00 57.72 368 SER A N 1
ATOM 2729 C CA . SER A 1 368 ? -1.141 5.483 5.022 1.00 57.72 368 SER A CA 1
ATOM 2730 C C . SER A 1 368 ? -1.219 4.642 6.301 1.00 57.72 368 SER A C 1
ATOM 2732 O O . SER A 1 368 ? -2.142 3.832 6.428 1.00 57.72 368 SER A O 1
ATOM 2734 N N . PRO A 1 369 ? -0.307 4.813 7.274 1.00 56.81 369 PRO A N 1
ATOM 2735 C CA . PRO A 1 369 ? -0.259 3.977 8.473 1.00 56.81 369 PRO A CA 1
ATOM 2736 C C . PRO A 1 369 ? -1.526 4.154 9.327 1.00 56.81 369 PRO A C 1
ATOM 2738 O O . PRO A 1 369 ? -1.928 3.288 10.100 1.00 56.81 369 PRO A O 1
ATOM 2741 N N . HIS A 1 370 ? -2.238 5.258 9.100 1.00 61.19 370 HIS A N 1
ATOM 2742 C CA . HIS A 1 370 ? -3.549 5.560 9.653 1.00 61.19 370 HIS A CA 1
ATOM 2743 C C . HIS A 1 370 ? -4.644 4.578 9.219 1.00 61.19 370 HIS A C 1
ATOM 2745 O O . HIS A 1 370 ? -5.597 4.382 9.967 1.00 61.19 370 HIS A O 1
ATOM 2751 N N . LEU A 1 371 ? -4.520 3.921 8.060 1.00 62.97 371 LEU A N 1
ATOM 2752 C CA . LEU A 1 371 ? -5.484 2.909 7.605 1.00 62.97 371 LEU A CA 1
ATOM 2753 C C . LEU A 1 371 ? -5.512 1.692 8.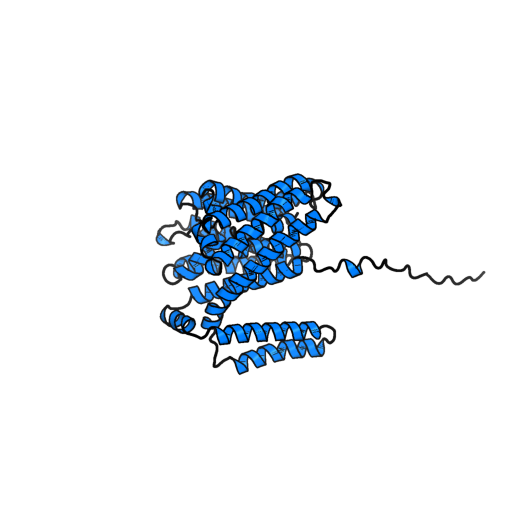533 1.00 62.97 371 LEU A C 1
ATOM 2755 O O . LEU A 1 371 ? -6.570 1.082 8.702 1.00 62.97 371 LEU A O 1
ATOM 2759 N N . ALA A 1 372 ? -4.383 1.379 9.175 1.00 56.81 372 ALA A N 1
ATOM 2760 C CA . ALA A 1 372 ? -4.292 0.325 10.176 1.00 56.81 372 ALA A CA 1
ATOM 2761 C C . ALA A 1 372 ? -5.039 0.690 11.467 1.00 56.81 372 ALA A C 1
ATOM 2763 O O . ALA A 1 372 ? -5.642 -0.168 12.103 1.00 56.81 372 ALA A O 1
ATOM 2764 N N . LEU A 1 373 ? -5.053 1.969 11.845 1.00 56.81 373 LEU A N 1
ATOM 2765 C CA . LEU A 1 373 ? -5.829 2.461 12.989 1.00 56.81 373 LEU A CA 1
ATOM 2766 C C . LEU A 1 373 ? -7.333 2.428 12.743 1.00 56.81 373 LEU A C 1
ATOM 2768 O O . LEU A 1 373 ? -8.106 2.286 13.683 1.00 56.81 373 LEU A O 1
ATOM 2772 N N . MET A 1 374 ? -7.747 2.494 11.480 1.00 60.50 374 MET A N 1
ATOM 2773 C CA . MET A 1 374 ? -9.143 2.309 11.091 1.00 60.50 374 MET A CA 1
ATOM 2774 C C . MET A 1 374 ? -9.585 0.835 11.132 1.00 60.50 374 MET A C 1
ATOM 2776 O O . MET A 1 374 ? -10.769 0.550 10.960 1.00 60.50 374 MET A O 1
ATOM 2780 N N . LEU A 1 375 ? -8.658 -0.107 11.372 1.00 52.19 375 LEU A N 1
ATOM 2781 C CA . LEU A 1 375 ? -8.976 -1.509 11.675 1.00 52.19 375 LEU A CA 1
ATOM 2782 C C . LEU A 1 375 ? -9.493 -1.696 13.111 1.00 52.19 375 LEU A C 1
ATOM 2784 O O . LEU A 1 375 ? -10.176 -2.692 13.381 1.00 52.19 375 LEU A O 1
ATOM 2788 N N . GLY A 1 376 ? -9.110 -0.772 14.001 1.00 44.12 376 GLY A N 1
ATOM 2789 C CA . GLY A 1 376 ? -9.211 -0.853 15.459 1.00 44.12 376 GLY A CA 1
ATOM 2790 C C . GLY A 1 376 ? -10.614 -0.768 16.018 1.00 44.12 376 GLY A C 1
ATOM 2791 O O . GLY A 1 376 ? -11.384 0.131 15.622 1.00 44.12 376 GLY A O 1
#

Secondary structure (DSSP, 8-state):
----------PPPPTTTTTTTS--HHHHHHHHHHHHHHHHHHHHHHHTS-HHHHHHHHTS-HHHHHHHHHHHHHHHHHHHHTTTSHHHHHHHHHHHHHHHHHHHTTT--HHHHHHHHHHHHHHHHHHHHHHHHHHHHHHHHH-GGG-GGGGHHHHHHHHHHHHHHHHHHGGGS-HHIIIII-HHHHHHHHHHHHHHHHHHHHHHHTTTSS-TTTTTHHHHHHHHHHHHHHHH-GGGGGTPPPPGGGHHHHHHHHHHHHHHHHHHH-----HHHHHHHHHHHHHHHHHHHHHHHHSTTTSIIIIIHHHHHHHSSPPPPGGGS-HHHHHHHHHHHHHHHHHHHHHHH-TTTHHHHHHHHHHHHHHHHH--THHHHTT-

Radius of gyration: 23.43 Å; chains: 1; bounding box: 90×49×59 Å

Foldseek 3Di:
DDDDDDDDDDDPPPPVVVVVVPDDLLVLLLVLLVLLVLLLVLLQLLLPDFPVVLVVLVPADLVLLVVLVVLVVVLVVQLVVCVVPVVVSVVSVPCSVVVSCVVCVVRDDPNNNSVSSSVVSLVSSLVSLLVCLQVLLVVQVPDCVLDDCSNVLNVLSNQLSVLLVLLVCVVVDDPCSCPVCHSLNSLLSSLVSLLVSQVVCLVSCVVVQDDVLQSCLLVLVCQLVVLQCVQQPSSSLVLAAGDPVSLLVSLVSLLRSLQSLCVSLVFDDDPVVLVVQLVVLLVVLVVLLCCLQPVPPSSCSRSQVQVCQQRRHRDDRPVVDDPVSSVSSSSSSSSLSSSLVSQCVGPVRVLVSSLSSSCRSLGSNSRSSSSSSVSD

Sequence (376 aa):
MSADSGHPGTSPVPATDVQEAERSPWGLAGVALIAGLLQVVASIVLGMARADRFATAASESPGIYLLLAALLSAAAFSVWMMRERPLIAMALTVLWPVGLWLGLRNHATALGLAFHGEFVLHHFSALLCLILAVSVPLGWARDPRLGPLRLLPALLAIPGAAMLAAAHLAPLGPDWLTTTVGERALSTMGAGMLLLSWPLAIGLFWKVMGPSQRRPIPLVLLVPVILRVALAGPGGLAGELVADAAIFWLGAAMVVASLATLTLLRPRLDIWVMIVVGVICLLGSMFFYYFYEHGFGELEDGLGGLLQSLFGFSVPYPSYVDDVKSAALMMGLFFMFVTVYSALVSGEDRVRGVSLGLMLVAGLGLSSPHLALMLG

pLDDT: mean 79.12, std 14.3, range [29.09, 94.75]